Protein AF-A0A6L7XA63-F1 (afdb_monomer)

pLDDT: mean 76.88, std 21.0, range [29.95, 98.19]

Secondary structure (DSSP, 8-state):
-HHHHHHHHHHHHGGGS-GGG------TTTT--SS--HHHHHHHHHHH-S-EEEE--BSS-S-TT----B-HHHHHHHHHHHHTT--GGGEEEEEEGGGSGGG-GGGS-TTTGGG--EEE----TTTTT--TT---HHHHHHHHHHHHHHHHHHHHHHHHHHHHHHHHS--EEEEEEE-SSS-EEEEEEESS----------B-TTS-B-----PPPPPPPTT-----PPP---PPP-------

Sequence (244 aa):
MVRWALDRAVRSLNRGGTLEQALRVDQDTENVPGWPDIAATLLDKIDKCELFVADLTPVNGPEPGSRLTPNPNVMLELGYALATGMKRARIVCVVNAAYLPEGDPSNLPFDVRGSRPLVFSLDDPETRGVQNGGEDSVRSGAREKLARELERALGDALDAVEAERDRRILGVTAHLAADGQGNFQVALQLRNAVPFQVKYLVTEPAGNLVSGLMMAPHPVDPKGKALIRFPSQTLKPLTGGYEF

Foldseek 3Di:
DLVLLLVLLLVVLQVPDDPVPRDDDDDFCPPPDDDDPRVVSLLVVLLPDLAEEAEFEFPVAADPPDQTGRDVVSVVSVVSSVVSPNDLLRYAYAYALCRHDVSDLCSGPPVCSPSPHHYFHDDDCVVVVHDVPRDDVVVVVRSNVSSVVSNVSNVSSVVVSVVVVVLVDWDWDWDWDDDVPGDIDTDTQTPHQDDDFDDDFDADPVRHGQDPPDDDGDDAPSVRDDDDDDPPDDRDGPPDDDDD

Solvent-accessible surface area (backbone atoms only — not comparable to full-atom values): 15397 Å² total; per-residue (Å²): 106,65,67,62,15,48,55,53,14,44,58,55,62,39,72,83,51,53,85,92,68,50,72,77,93,83,58,83,67,68,98,59,81,85,87,67,60,65,66,63,48,42,52,53,50,53,75,70,46,86,61,46,78,42,68,53,37,36,72,71,49,60,50,88,92,59,83,52,40,40,47,66,64,54,53,51,52,53,51,47,39,50,70,78,62,51,53,71,68,29,48,48,39,32,32,41,25,62,36,32,63,95,47,41,66,79,70,43,46,82,93,54,40,84,60,75,50,50,78,45,67,68,69,59,52,69,85,70,70,48,57,93,90,55,94,52,67,66,61,51,53,45,34,53,52,48,11,53,52,44,34,50,53,50,49,59,19,47,54,53,50,50,59,51,52,55,53,69,46,74,45,72,47,80,44,82,49,72,67,88,78,83,52,73,46,78,48,69,51,58,76,40,83,56,95,78,84,89,86,86,84,56,63,45,98,88,68,48,76,64,65,91,78,78,72,75,91,72,88,60,48,86,86,59,64,68,86,82,78,79,76,95,66,86,84,66,83,82,87,70,88,82,82,133

Mean predicted aligned error: 13.08 Å

Radius of gyration: 28.16 Å; Cα contacts (8 Å, |Δi|>4): 272; chains: 1; bounding box: 67×42×82 Å

Structure (mmCIF, N/CA/C/O backbone):
data_AF-A0A6L7XA63-F1
#
_entry.id   AF-A0A6L7XA63-F1
#
loop_
_atom_site.group_PDB
_atom_site.id
_atom_site.type_symbol
_atom_site.label_atom_id
_atom_site.label_alt_id
_atom_site.label_comp_id
_atom_site.label_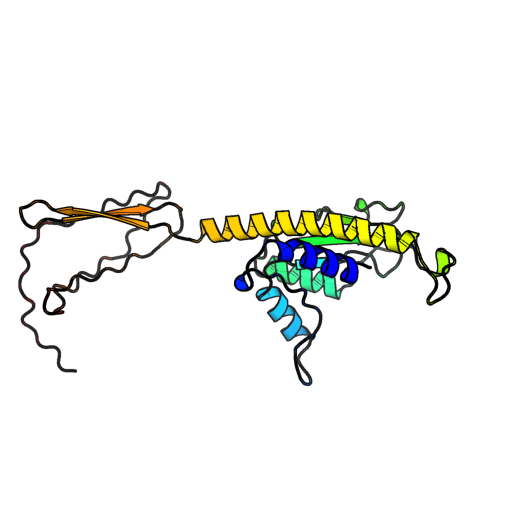asym_id
_atom_site.label_entity_id
_atom_site.label_seq_id
_atom_site.pdbx_PDB_ins_code
_atom_site.Cartn_x
_atom_site.Cartn_y
_atom_site.Cartn_z
_atom_site.occupancy
_atom_site.B_iso_or_equiv
_atom_site.auth_seq_id
_atom_site.auth_comp_id
_atom_site.auth_asym_id
_atom_site.auth_atom_id
_atom_site.pdbx_PDB_model_num
ATOM 1 N N . MET A 1 1 ? 9.983 -6.685 -8.582 1.00 86.31 1 MET A N 1
ATOM 2 C CA . MET A 1 1 ? 10.843 -5.771 -7.793 1.00 86.31 1 MET A CA 1
ATOM 3 C C . MET A 1 1 ? 10.177 -5.434 -6.469 1.00 86.31 1 MET A C 1
ATOM 5 O O . MET A 1 1 ? 10.676 -5.846 -5.429 1.00 86.31 1 MET A O 1
ATOM 9 N N . VAL A 1 2 ? 9.017 -4.774 -6.539 1.00 92.31 2 VAL A N 1
ATOM 10 C CA . VAL A 1 2 ? 8.219 -4.313 -5.395 1.00 92.31 2 VAL A CA 1
ATOM 11 C C . VAL A 1 2 ? 7.894 -5.438 -4.415 1.00 92.31 2 VAL A C 1
ATOM 13 O O . VAL A 1 2 ? 8.228 -5.309 -3.245 1.00 92.31 2 VAL A O 1
ATOM 16 N N . ARG A 1 3 ? 7.363 -6.578 -4.888 1.00 92.75 3 ARG A N 1
ATOM 17 C CA . ARG A 1 3 ? 7.013 -7.715 -4.015 1.00 92.75 3 ARG A CA 1
ATOM 18 C C . ARG A 1 3 ? 8.156 -8.159 -3.098 1.00 92.75 3 ARG A C 1
ATOM 20 O O . ARG A 1 3 ? 7.973 -8.259 -1.893 1.00 92.75 3 ARG A O 1
ATOM 27 N N . TRP A 1 4 ? 9.353 -8.360 -3.654 1.00 93.94 4 TRP A N 1
ATOM 28 C CA . TRP A 1 4 ? 10.525 -8.764 -2.869 1.00 93.94 4 TRP A CA 1
ATOM 29 C C . TRP A 1 4 ? 10.890 -7.717 -1.811 1.00 93.94 4 TRP A C 1
ATOM 31 O O . TRP A 1 4 ? 11.192 -8.065 -0.671 1.00 93.94 4 TRP A O 1
ATOM 41 N N . ALA A 1 5 ? 10.860 -6.437 -2.188 1.00 96.25 5 ALA A N 1
ATOM 42 C CA . ALA A 1 5 ? 11.192 -5.341 -1.287 1.00 96.25 5 ALA A CA 1
ATOM 43 C C . ALA A 1 5 ? 10.161 -5.217 -0.154 1.00 96.25 5 ALA A C 1
ATOM 45 O O . ALA A 1 5 ? 10.542 -5.030 0.999 1.00 96.25 5 ALA A O 1
ATOM 46 N N . LEU A 1 6 ? 8.879 -5.415 -0.471 1.00 96.50 6 LEU A N 1
ATOM 47 C CA . LEU A 1 6 ? 7.781 -5.452 0.488 1.00 96.50 6 LEU A CA 1
ATOM 48 C C . LEU A 1 6 ? 7.922 -6.623 1.469 1.00 96.50 6 LEU A C 1
ATOM 50 O O . LEU A 1 6 ? 7.881 -6.411 2.678 1.00 96.50 6 LEU A O 1
ATOM 54 N N . ASP A 1 7 ? 8.185 -7.838 0.977 1.00 95.69 7 ASP A N 1
ATOM 55 C CA . ASP A 1 7 ? 8.430 -9.005 1.834 1.00 95.69 7 ASP A CA 1
ATOM 56 C C . ASP A 1 7 ? 9.640 -8.776 2.757 1.00 95.69 7 ASP A C 1
ATOM 58 O O . ASP A 1 7 ? 9.620 -9.140 3.935 1.00 95.69 7 ASP A O 1
ATOM 62 N N . ARG A 1 8 ? 10.711 -8.152 2.245 1.00 96.31 8 ARG A N 1
ATOM 63 C CA . ARG A 1 8 ? 11.912 -7.827 3.028 1.00 96.31 8 ARG A CA 1
ATOM 64 C C . ARG A 1 8 ? 11.633 -6.791 4.120 1.00 96.31 8 ARG A C 1
ATOM 66 O O . ARG A 1 8 ? 12.155 -6.965 5.227 1.00 96.31 8 ARG A O 1
ATOM 73 N N . ALA A 1 9 ? 10.842 -5.765 3.808 1.00 96.19 9 ALA A N 1
ATOM 74 C CA . ALA A 1 9 ? 10.419 -4.711 4.726 1.00 96.19 9 ALA A CA 1
ATOM 75 C C . ALA A 1 9 ? 9.527 -5.269 5.843 1.00 96.19 9 ALA A C 1
ATOM 77 O O . ALA A 1 9 ? 9.844 -5.119 7.021 1.00 96.19 9 ALA A O 1
ATOM 78 N N . VAL A 1 10 ? 8.480 -6.018 5.482 1.00 95.38 10 VAL A N 1
ATOM 79 C CA . VAL A 1 10 ? 7.561 -6.667 6.432 1.00 95.38 10 VAL A CA 1
ATOM 80 C C . VAL A 1 10 ? 8.300 -7.627 7.362 1.00 95.38 10 VAL A C 1
ATOM 82 O O . VAL A 1 10 ? 8.093 -7.604 8.574 1.00 95.38 10 VAL A O 1
ATOM 85 N N . ARG A 1 11 ? 9.237 -8.426 6.834 1.00 94.44 11 ARG A N 1
ATOM 86 C CA . ARG A 1 11 ? 10.098 -9.278 7.671 1.00 94.44 11 ARG A CA 1
ATOM 87 C C . ARG A 1 11 ? 10.948 -8.483 8.656 1.00 94.44 11 ARG A C 1
ATOM 89 O O . ARG A 1 11 ? 11.255 -9.018 9.713 1.00 94.44 11 ARG A O 1
ATOM 96 N N . SER A 1 12 ? 11.385 -7.278 8.294 1.00 94.12 12 SER A N 1
ATOM 97 C CA . SER A 1 12 ? 12.164 -6.410 9.183 1.00 94.12 12 SER A CA 1
ATOM 98 C C . SER A 1 12 ? 11.286 -5.873 10.313 1.00 94.12 12 SER A C 1
ATOM 100 O O . SER A 1 12 ? 11.614 -6.082 11.479 1.00 94.12 12 SER A O 1
ATOM 102 N N . LEU A 1 13 ? 10.122 -5.312 9.969 1.00 92.25 13 LEU A N 1
ATOM 103 C CA . LEU A 1 13 ? 9.145 -4.768 10.920 1.00 92.25 13 LEU A CA 1
ATOM 104 C C . LEU A 1 13 ? 8.668 -5.820 11.929 1.00 92.25 13 LEU A C 1
ATOM 106 O O . LEU A 1 13 ? 8.606 -5.561 13.128 1.00 92.25 13 LEU A O 1
ATOM 110 N N . ASN A 1 14 ? 8.433 -7.050 11.470 1.00 93.62 14 ASN A N 1
ATOM 111 C CA . ASN A 1 14 ? 7.994 -8.138 12.341 1.00 93.62 14 ASN A CA 1
ATOM 112 C C . ASN A 1 14 ? 9.056 -8.603 13.359 1.00 93.62 14 ASN A C 1
ATOM 114 O O . ASN A 1 14 ? 8.703 -9.325 14.286 1.00 93.62 14 ASN A O 1
ATOM 118 N N . ARG A 1 15 ? 10.341 -8.220 13.241 1.00 88.31 15 ARG A N 1
ATOM 119 C CA . ARG A 1 15 ? 11.384 -8.641 14.207 1.00 88.31 15 ARG A CA 1
ATOM 120 C C . ARG A 1 15 ? 11.193 -8.055 15.606 1.00 88.31 15 ARG A C 1
ATOM 122 O O . ARG A 1 15 ? 11.721 -8.626 16.554 1.00 88.31 15 ARG A O 1
ATOM 129 N N . GLY A 1 16 ? 10.493 -6.927 15.726 1.00 73.06 16 GLY A N 1
ATOM 130 C CA . GLY A 1 16 ? 10.216 -6.269 17.007 1.00 73.06 16 GLY A CA 1
ATOM 131 C C . GLY A 1 16 ? 8.803 -6.504 17.550 1.00 73.06 16 GLY A C 1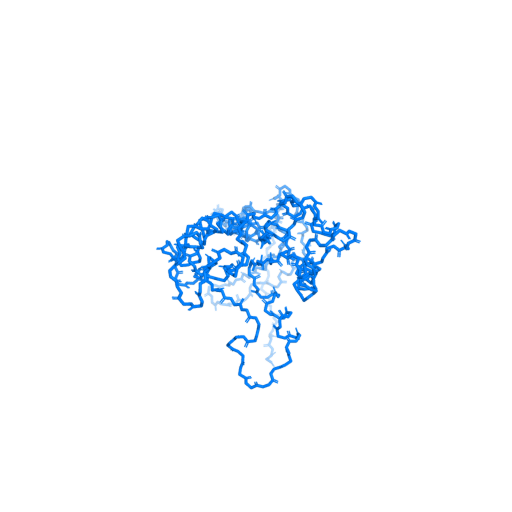
ATOM 132 O O . GLY A 1 16 ? 8.504 -6.026 18.640 1.00 73.06 16 GLY A O 1
ATOM 133 N N . GLY A 1 17 ? 7.939 -7.196 16.799 1.00 71.25 17 GLY A N 1
ATOM 134 C CA . GLY A 1 17 ? 6.512 -7.324 17.100 1.00 71.25 17 GLY A CA 1
ATOM 135 C C . GLY A 1 17 ? 6.122 -8.636 17.784 1.00 71.25 17 GLY A C 1
ATOM 136 O O . GLY A 1 17 ? 6.864 -9.619 17.786 1.00 71.25 17 GLY A O 1
ATOM 137 N N . THR A 1 18 ? 4.912 -8.661 18.341 1.00 71.12 18 THR A N 1
ATOM 138 C CA . THR A 1 18 ? 4.259 -9.892 18.812 1.00 71.12 18 THR A CA 1
ATOM 139 C C . THR A 1 18 ? 3.622 -10.658 17.646 1.00 71.12 18 THR A C 1
ATOM 141 O O . THR A 1 18 ? 3.375 -10.094 16.579 1.00 71.12 18 THR A O 1
ATOM 144 N N . LEU A 1 19 ? 3.313 -11.948 17.836 1.00 68.88 19 LEU A N 1
ATOM 145 C CA . LEU A 1 19 ? 2.656 -12.770 16.805 1.00 68.88 19 LEU A CA 1
ATOM 146 C C . LEU A 1 19 ? 1.300 -12.185 16.366 1.00 68.88 19 LEU A C 1
ATOM 148 O O . LEU A 1 19 ? 0.930 -12.292 15.199 1.00 68.88 19 LEU A O 1
ATOM 152 N N . GLU A 1 20 ? 0.580 -11.556 17.293 1.00 68.38 20 GLU A N 1
ATOM 153 C CA . GLU A 1 20 ? -0.736 -10.942 17.069 1.00 68.38 20 GLU A CA 1
ATOM 154 C C . GLU A 1 20 ? -0.651 -9.658 16.233 1.00 68.38 20 GLU A C 1
ATOM 156 O O . GLU A 1 20 ? -1.600 -9.309 15.535 1.00 68.38 20 GLU A O 1
ATOM 161 N N . GLN A 1 21 ? 0.496 -8.980 16.263 1.00 74.19 21 GLN A N 1
ATOM 162 C CA . GLN A 1 21 ? 0.771 -7.761 15.499 1.00 74.19 21 GLN A CA 1
ATOM 163 C C . GLN A 1 21 ? 1.550 -8.038 14.205 1.00 74.19 21 GLN A C 1
ATOM 165 O O . GLN A 1 21 ? 1.897 -7.105 13.482 1.00 74.19 21 GLN A O 1
ATOM 170 N N . ALA A 1 22 ? 1.848 -9.306 13.908 1.00 84.50 22 ALA A N 1
ATOM 171 C CA . ALA A 1 22 ? 2.679 -9.667 12.772 1.00 84.50 22 ALA A CA 1
ATOM 172 C C . ALA A 1 22 ? 1.989 -9.318 11.446 1.00 84.50 22 ALA A C 1
ATOM 174 O O . ALA A 1 22 ? 0.942 -9.868 11.093 1.00 84.50 22 ALA A O 1
ATOM 175 N N . LEU A 1 23 ? 2.631 -8.446 10.674 1.00 90.62 23 LEU A N 1
ATOM 176 C CA . LEU A 1 23 ? 2.186 -8.050 9.347 1.00 90.62 23 LEU A CA 1
ATOM 177 C C . LEU A 1 23 ? 2.343 -9.208 8.369 1.00 90.62 23 LEU A C 1
ATOM 179 O O . LEU A 1 23 ? 3.341 -9.938 8.391 1.00 90.62 23 LEU A O 1
ATOM 183 N N . ARG A 1 24 ? 1.369 -9.346 7.472 1.00 91.44 24 ARG A N 1
ATOM 184 C CA . ARG A 1 24 ? 1.369 -10.347 6.407 1.00 91.44 24 ARG A CA 1
ATOM 185 C C . ARG A 1 24 ? 1.104 -9.652 5.086 1.00 91.44 24 ARG A C 1
ATOM 187 O O . ARG A 1 24 ? 0.186 -8.846 4.989 1.00 91.44 24 ARG A O 1
ATOM 194 N N . VAL A 1 25 ? 1.926 -9.961 4.091 1.00 93.25 25 VAL A N 1
ATOM 195 C CA . VAL A 1 25 ? 1.686 -9.515 2.720 1.00 93.25 25 VAL A CA 1
ATOM 196 C C . VAL A 1 25 ? 0.684 -10.477 2.096 1.00 93.25 25 VAL A C 1
ATOM 198 O O . VAL A 1 25 ? 0.918 -11.684 2.113 1.00 93.25 25 VAL A O 1
ATOM 201 N N . ASP A 1 26 ? -0.400 -9.937 1.554 1.00 91.94 26 ASP A N 1
ATOM 202 C CA . ASP A 1 26 ? -1.432 -10.675 0.827 1.00 91.94 26 ASP A CA 1
ATOM 203 C C . ASP A 1 26 ? -1.633 -10.022 -0.550 1.00 91.94 26 ASP A C 1
ATOM 205 O O . ASP A 1 26 ? -1.496 -8.805 -0.684 1.00 91.94 26 ASP A O 1
ATOM 209 N N . GLN A 1 27 ? -1.887 -10.829 -1.579 1.00 87.31 27 GLN A N 1
ATOM 210 C CA . GLN A 1 27 ? -2.068 -10.392 -2.963 1.00 87.31 27 GLN A CA 1
ATOM 211 C C . GLN A 1 27 ? -3.009 -11.352 -3.706 1.00 87.31 27 GLN A C 1
ATOM 213 O O . GLN A 1 27 ? -3.108 -12.533 -3.361 1.00 87.31 27 GLN A O 1
ATOM 218 N N . ASP A 1 28 ? -3.672 -10.860 -4.756 1.00 86.19 28 ASP A N 1
ATOM 219 C CA . ASP A 1 28 ? -4.477 -11.663 -5.681 1.00 86.19 28 ASP A CA 1
ATOM 220 C C . ASP A 1 28 ? -5.467 -12.583 -4.936 1.00 86.19 28 ASP A C 1
ATOM 222 O O . ASP A 1 28 ? -6.083 -12.215 -3.932 1.00 86.19 28 ASP A O 1
ATOM 226 N N . THR A 1 29 ? -5.593 -13.824 -5.393 1.00 84.44 29 THR A N 1
ATOM 227 C CA . THR A 1 29 ? -6.376 -14.890 -4.760 1.00 84.44 29 THR A CA 1
ATOM 228 C C . THR A 1 29 ? -5.517 -15.810 -3.889 1.00 84.44 29 THR A C 1
ATOM 230 O O . THR A 1 29 ? -5.930 -16.925 -3.570 1.00 84.44 29 THR A O 1
ATOM 233 N N . GLU A 1 30 ? -4.323 -15.364 -3.471 1.00 85.00 30 GLU A N 1
ATOM 234 C CA . GLU A 1 30 ? -3.436 -16.159 -2.616 1.00 85.00 30 GLU A CA 1
ATOM 235 C C . GLU A 1 30 ? -4.179 -16.609 -1.344 1.00 85.00 30 GLU A C 1
ATOM 237 O O . GLU A 1 30 ? -4.968 -15.855 -0.771 1.00 85.00 30 GLU A O 1
ATOM 242 N N . ASN A 1 31 ? -3.955 -17.857 -0.923 1.00 84.25 31 ASN A N 1
ATOM 243 C CA . ASN A 1 31 ? -4.614 -18.496 0.225 1.00 84.25 31 ASN A CA 1
ATOM 244 C C . ASN A 1 31 ? -6.146 -18.669 0.121 1.00 84.25 31 ASN A C 1
ATOM 246 O O . ASN A 1 31 ? -6.780 -19.000 1.124 1.00 84.25 31 ASN A O 1
ATOM 250 N N . VAL A 1 32 ? -6.743 -18.522 -1.070 1.00 88.25 32 VAL A N 1
ATOM 251 C CA . VAL A 1 32 ? -8.172 -18.794 -1.309 1.00 88.25 32 VAL A CA 1
ATOM 252 C C . VAL A 1 32 ? -8.337 -20.055 -2.174 1.00 88.25 32 VAL A C 1
ATOM 254 O O . VAL A 1 32 ? -7.913 -20.061 -3.330 1.00 88.25 32 VAL A O 1
ATOM 257 N N . PRO A 1 33 ? -8.914 -21.153 -1.644 1.00 86.56 33 PRO A N 1
ATOM 258 C CA . PRO A 1 33 ? -9.009 -22.420 -2.367 1.00 86.56 33 PRO A CA 1
ATOM 259 C C . PRO A 1 33 ? -10.115 -22.422 -3.436 1.00 86.56 33 PRO A C 1
ATOM 261 O O . PRO A 1 33 ? -11.145 -21.766 -3.296 1.00 86.56 33 PRO A O 1
ATOM 264 N N . GLY A 1 34 ? -9.944 -23.260 -4.462 1.00 91.12 34 GLY A N 1
ATOM 265 C CA . GLY A 1 34 ? -10.971 -23.532 -5.473 1.00 91.12 34 GLY A CA 1
ATOM 266 C C . GLY A 1 34 ? -11.011 -22.503 -6.606 1.00 91.12 34 GLY A C 1
ATOM 267 O O . GLY A 1 34 ? -9.969 -22.069 -7.088 1.00 91.12 34 GLY A O 1
ATOM 268 N N . TRP A 1 35 ? -12.221 -22.154 -7.054 1.00 87.69 35 TRP A N 1
ATOM 269 C CA . TRP A 1 35 ? -12.474 -21.153 -8.097 1.00 87.69 35 TRP A CA 1
ATOM 270 C C . TRP A 1 35 ? -13.200 -19.947 -7.482 1.00 87.69 35 TRP A C 1
ATOM 272 O O . TRP A 1 35 ? -14.423 -19.842 -7.593 1.00 87.69 35 TRP A O 1
ATOM 282 N N . PRO A 1 36 ? -12.477 -19.070 -6.767 1.00 88.56 36 PRO A N 1
ATOM 283 C CA . PRO A 1 36 ? -13.091 -17.915 -6.135 1.00 88.56 36 PRO A CA 1
ATOM 284 C C . PRO A 1 36 ? -13.514 -16.869 -7.167 1.00 88.56 36 PRO A C 1
ATOM 286 O O . PRO A 1 36 ? -12.911 -16.740 -8.236 1.00 88.56 36 PRO A O 1
ATOM 289 N N . ASP A 1 37 ? -14.515 -16.070 -6.804 1.00 93.31 37 ASP A N 1
ATOM 290 C CA . ASP A 1 37 ? -14.774 -14.802 -7.479 1.00 93.31 37 ASP A CA 1
ATOM 291 C C . ASP A 1 37 ? -13.598 -13.860 -7.195 1.00 93.31 37 ASP A C 1
ATOM 293 O O . ASP A 1 37 ? -13.408 -13.399 -6.065 1.00 93.31 37 ASP A O 1
ATOM 297 N N . ILE A 1 38 ? -12.776 -13.621 -8.218 1.00 89.69 38 ILE A N 1
ATOM 298 C CA . ILE A 1 38 ? -11.524 -12.866 -8.106 1.00 89.69 38 ILE A CA 1
ATOM 299 C C . ILE A 1 38 ? -11.796 -11.438 -7.628 1.00 89.69 38 ILE A C 1
ATOM 301 O O . ILE A 1 38 ? -11.118 -10.960 -6.720 1.00 89.69 38 ILE A O 1
ATOM 305 N N . ALA A 1 39 ? -12.797 -10.768 -8.206 1.00 89.88 39 ALA A N 1
ATOM 306 C CA . ALA A 1 39 ? -13.087 -9.377 -7.887 1.00 89.88 39 ALA A CA 1
ATOM 307 C C . ALA A 1 39 ? -13.615 -9.260 -6.456 1.00 89.88 39 ALA A C 1
ATOM 309 O O . ALA A 1 39 ? -13.072 -8.491 -5.668 1.00 89.88 39 ALA A O 1
ATOM 310 N N . ALA A 1 40 ? -14.608 -10.076 -6.087 1.00 91.81 40 ALA A N 1
ATOM 311 C CA . ALA A 1 40 ? -15.157 -10.059 -4.732 1.00 91.81 40 ALA A CA 1
ATOM 312 C C . ALA A 1 40 ? -14.091 -10.384 -3.670 1.00 91.81 40 ALA A C 1
ATOM 314 O O . ALA A 1 40 ? -14.051 -9.748 -2.619 1.00 91.81 40 ALA A O 1
ATOM 315 N N . THR A 1 41 ? -13.194 -11.329 -3.967 1.00 93.44 41 THR A N 1
ATOM 316 C CA . THR A 1 41 ? -12.092 -11.708 -3.071 1.00 93.44 41 THR A CA 1
ATOM 317 C C . THR A 1 41 ? -11.108 -10.561 -2.861 1.00 93.44 41 THR A C 1
ATOM 319 O O . THR A 1 41 ? -10.714 -10.294 -1.729 1.00 93.44 41 THR A O 1
ATOM 322 N N . LEU A 1 42 ? -10.709 -9.870 -3.932 1.00 92.81 42 LEU A N 1
ATOM 323 C CA . LEU A 1 42 ? -9.794 -8.731 -3.842 1.00 92.81 42 LEU A CA 1
ATOM 324 C C . LEU A 1 42 ? -10.396 -7.584 -3.025 1.00 92.81 42 LEU A C 1
ATOM 326 O O . LEU A 1 42 ? -9.724 -7.044 -2.149 1.00 92.81 42 LEU A O 1
ATOM 330 N N . LEU A 1 43 ? -11.666 -7.246 -3.265 1.00 93.94 43 LEU A N 1
ATOM 331 C CA . LEU A 1 43 ? -12.354 -6.193 -2.513 1.00 93.94 43 LEU A CA 1
ATOM 332 C C . LEU A 1 43 ? -12.482 -6.547 -1.021 1.00 93.94 43 LEU A C 1
ATOM 334 O O . LEU A 1 43 ? -12.178 -5.715 -0.171 1.00 93.94 43 LEU A O 1
ATOM 338 N N . ASP A 1 44 ? -12.830 -7.797 -0.697 1.00 94.12 44 ASP A N 1
ATOM 339 C CA . ASP A 1 44 ? -12.889 -8.288 0.688 1.00 94.12 44 ASP A CA 1
ATOM 340 C C . ASP A 1 44 ? -11.514 -8.251 1.382 1.00 94.12 44 ASP A C 1
ATOM 342 O O . ASP A 1 44 ? -11.410 -7.870 2.550 1.00 94.12 44 ASP A O 1
ATOM 346 N N . LYS A 1 45 ? -10.435 -8.585 0.661 1.00 94.38 45 LYS A N 1
ATOM 347 C CA . LYS A 1 45 ? -9.062 -8.453 1.171 1.00 94.38 45 LYS A CA 1
ATOM 348 C C . LYS A 1 45 ? -8.691 -6.997 1.448 1.00 94.38 45 LYS A C 1
ATOM 350 O O . LYS A 1 45 ? -8.067 -6.727 2.473 1.00 94.38 45 LYS A O 1
ATOM 355 N N . ILE A 1 46 ? -9.092 -6.065 0.582 1.00 95.12 46 ILE A N 1
ATOM 356 C CA . ILE A 1 46 ? -8.860 -4.626 0.778 1.00 95.12 46 ILE A CA 1
ATOM 357 C C . ILE A 1 46 ? -9.635 -4.104 1.992 1.00 95.12 46 ILE A C 1
ATOM 359 O O . ILE A 1 46 ? -9.080 -3.351 2.787 1.00 95.12 46 ILE A O 1
ATOM 363 N N . ASP A 1 47 ? -10.881 -4.540 2.188 1.00 94.00 47 ASP A N 1
ATOM 364 C CA . ASP A 1 47 ? -11.683 -4.139 3.352 1.00 94.00 47 ASP A CA 1
ATOM 365 C C . ASP A 1 47 ? -11.091 -4.619 4.682 1.00 94.00 47 ASP A C 1
ATOM 367 O O . ASP A 1 47 ? -11.280 -3.987 5.725 1.00 94.00 47 ASP A O 1
ATOM 371 N N . LYS A 1 48 ? -10.373 -5.743 4.654 1.00 92.06 48 LYS A N 1
ATOM 372 C CA . LYS A 1 48 ? -9.768 -6.362 5.838 1.00 92.06 48 LYS A CA 1
ATOM 373 C C . LYS A 1 48 ? -8.322 -5.944 6.083 1.00 92.06 48 LYS A C 1
ATOM 375 O O . LYS A 1 48 ? -7.798 -6.245 7.157 1.00 92.06 48 LYS A O 1
ATOM 380 N N . CYS A 1 49 ? -7.650 -5.304 5.126 1.00 93.62 49 CYS A N 1
ATOM 381 C CA . CYS A 1 49 ? -6.248 -4.947 5.295 1.00 93.62 49 CYS A CA 1
ATOM 382 C C . CYS A 1 49 ? -6.078 -3.651 6.105 1.00 93.62 49 CYS A C 1
ATOM 384 O O . CYS A 1 49 ? -6.873 -2.715 6.035 1.00 93.62 49 CYS A O 1
ATOM 386 N N . GLU A 1 50 ? -5.006 -3.581 6.898 1.00 92.44 50 GLU A N 1
ATOM 387 C CA . GLU A 1 50 ? -4.684 -2.364 7.659 1.00 92.44 50 GLU A CA 1
ATOM 388 C C . GLU A 1 50 ? -3.991 -1.309 6.799 1.00 92.44 50 GLU A C 1
ATOM 390 O O . GLU A 1 50 ? -4.159 -0.112 7.038 1.00 92.44 50 GLU A O 1
ATOM 395 N N . LEU A 1 51 ? -3.221 -1.771 5.812 1.00 95.88 51 LEU A N 1
ATOM 396 C CA . LEU A 1 51 ? -2.405 -0.974 4.909 1.00 95.88 51 LEU A CA 1
ATOM 397 C C . LEU A 1 51 ? -2.590 -1.464 3.473 1.00 95.88 51 LEU A C 1
ATOM 399 O O . LEU A 1 51 ? -2.712 -2.668 3.239 1.00 95.88 51 LEU A O 1
ATOM 403 N N . PHE A 1 52 ? -2.528 -0.543 2.516 1.00 97.25 52 PHE A N 1
ATOM 404 C CA . PHE A 1 52 ? -2.587 -0.849 1.087 1.00 97.25 52 PHE A CA 1
ATOM 405 C C . PHE A 1 52 ? -1.334 -0.330 0.379 1.00 97.2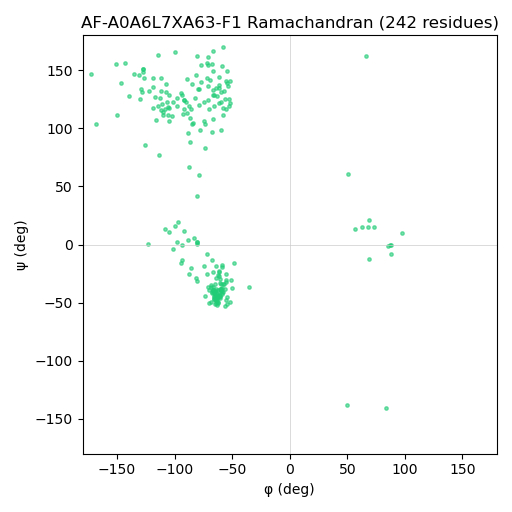5 52 PHE A C 1
ATOM 407 O O . PHE A 1 52 ? -0.934 0.818 0.582 1.00 97.25 52 PHE A O 1
ATOM 414 N N . VAL A 1 53 ? -0.705 -1.163 -0.454 1.00 97.69 53 VAL A N 1
ATOM 415 C CA . VAL A 1 53 ? 0.479 -0.782 -1.239 1.00 97.69 53 VAL A CA 1
ATOM 416 C C . VAL A 1 53 ? 0.105 -0.751 -2.716 1.00 97.69 53 VAL A C 1
ATOM 418 O O . VAL A 1 53 ? -0.220 -1.786 -3.286 1.00 97.69 53 VAL A O 1
ATOM 421 N N . ALA A 1 54 ? 0.169 0.427 -3.336 1.00 97.38 54 ALA A N 1
ATOM 422 C CA . ALA A 1 54 ? -0.227 0.631 -4.728 1.00 97.38 54 ALA A CA 1
ATOM 423 C C . ALA A 1 54 ? 1.001 0.794 -5.635 1.00 97.38 54 ALA A C 1
ATOM 425 O O . ALA A 1 54 ? 1.760 1.752 -5.475 1.00 97.38 54 ALA A O 1
ATOM 426 N N . ASP A 1 55 ? 1.185 -0.107 -6.604 1.00 97.06 55 ASP A N 1
ATOM 427 C CA . ASP A 1 55 ? 2.193 0.057 -7.660 1.00 97.06 55 ASP A CA 1
ATOM 428 C C . ASP A 1 55 ? 1.637 0.928 -8.792 1.00 97.06 55 ASP A C 1
ATOM 430 O O . ASP A 1 55 ? 0.801 0.506 -9.591 1.00 97.06 55 ASP A O 1
ATOM 434 N N . LEU A 1 56 ? 2.101 2.174 -8.834 1.00 97.12 56 LEU A N 1
ATOM 435 C CA . LEU A 1 56 ? 1.683 3.192 -9.791 1.00 97.12 56 LEU A CA 1
ATOM 436 C C . LEU A 1 56 ? 2.564 3.228 -11.045 1.00 97.12 56 LEU A C 1
ATOM 438 O O . LEU A 1 56 ? 2.481 4.181 -11.820 1.00 97.12 56 LEU A O 1
ATOM 442 N N . THR A 1 57 ? 3.427 2.231 -11.249 1.00 95.44 57 THR A N 1
ATOM 443 C CA . THR A 1 57 ? 4.264 2.143 -12.450 1.00 95.44 57 THR A CA 1
ATOM 444 C C . THR A 1 57 ? 3.379 2.073 -13.704 1.00 95.44 57 THR A C 1
ATOM 446 O O . THR A 1 57 ? 2.540 1.171 -13.799 1.00 95.44 57 THR A O 1
ATOM 449 N N . PRO A 1 58 ? 3.523 3.003 -14.672 1.00 93.69 58 PRO A N 1
ATOM 450 C CA . PRO A 1 58 ? 2.730 2.969 -15.895 1.00 93.69 58 PRO A CA 1
ATOM 451 C C . PRO A 1 58 ? 2.962 1.695 -16.708 1.00 93.69 58 PRO A C 1
ATOM 453 O O . PRO A 1 58 ? 4.100 1.269 -16.897 1.00 93.69 58 PRO A O 1
ATOM 456 N N . VAL A 1 59 ? 1.882 1.116 -17.232 1.00 92.69 59 VAL A N 1
ATOM 457 C CA . VAL A 1 59 ? 1.939 -0.120 -18.038 1.00 92.69 59 VAL A CA 1
ATOM 458 C C . VAL A 1 59 ? 2.013 0.146 -19.539 1.00 92.69 59 VAL A C 1
ATOM 460 O O . VAL A 1 59 ? 2.356 -0.747 -20.305 1.00 92.69 59 VAL A O 1
ATOM 463 N N . ASN A 1 60 ? 1.696 1.367 -19.969 1.00 87.75 60 ASN A N 1
ATOM 464 C CA . ASN A 1 60 ? 1.649 1.757 -21.377 1.00 87.75 60 ASN A CA 1
ATOM 465 C C . ASN A 1 60 ? 2.903 2.506 -21.869 1.00 87.75 60 ASN A C 1
ATOM 467 O O . ASN A 1 60 ? 2.859 3.090 -22.946 1.00 87.75 60 ASN A O 1
ATOM 471 N N . GLY A 1 61 ? 4.005 2.448 -21.107 1.00 69.38 61 GLY A N 1
ATOM 472 C CA . GLY A 1 61 ? 5.318 3.001 -21.467 1.00 69.38 61 GLY A CA 1
ATOM 473 C C . GLY A 1 61 ? 5.364 4.537 -21.577 1.00 69.38 61 GLY A C 1
ATOM 474 O O . GLY A 1 61 ? 4.328 5.188 -21.706 1.00 69.38 61 GLY A O 1
ATOM 475 N N . PRO A 1 62 ? 6.558 5.157 -21.539 1.00 69.50 62 PRO A N 1
ATOM 476 C CA . PRO A 1 62 ? 6.717 6.609 -21.643 1.00 69.50 62 PRO A CA 1
ATOM 477 C C . PRO A 1 62 ? 6.651 7.110 -23.100 1.00 69.50 62 PRO A C 1
ATOM 479 O O . PRO A 1 62 ? 7.447 7.957 -23.502 1.00 69.50 62 PRO A O 1
ATOM 482 N N . GLU A 1 63 ? 5.738 6.583 -23.923 1.00 72.12 63 GLU A N 1
ATOM 483 C CA . GLU A 1 63 ? 5.638 7.020 -25.319 1.00 72.12 63 GLU A CA 1
ATOM 484 C C . GLU A 1 63 ? 5.178 8.489 -25.418 1.00 72.12 63 GLU A C 1
ATOM 486 O O . GLU A 1 63 ? 4.195 8.876 -24.772 1.00 72.12 63 GLU A O 1
ATOM 491 N N . PRO A 1 64 ? 5.845 9.326 -26.238 1.00 66.88 64 PRO A N 1
ATOM 492 C CA . PRO A 1 64 ? 5.449 10.717 -26.426 1.00 66.88 64 PRO A CA 1
ATOM 493 C C . PRO A 1 64 ? 3.993 10.843 -26.894 1.00 66.88 64 PRO A C 1
ATOM 495 O O . PRO A 1 64 ? 3.599 10.273 -27.906 1.00 66.88 64 PRO A O 1
ATOM 498 N N . GLY A 1 65 ? 3.190 11.625 -26.167 1.00 70.12 65 GLY A N 1
ATOM 499 C CA . GLY A 1 65 ? 1.775 11.858 -26.484 1.00 70.12 65 GLY A CA 1
ATOM 500 C C . GLY A 1 65 ? 0.798 10.838 -25.886 1.00 70.12 65 GLY A C 1
ATOM 501 O O . GLY A 1 65 ? -0.410 11.081 -25.912 1.00 70.12 65 GLY A O 1
ATOM 502 N N . SER A 1 66 ? 1.289 9.752 -25.284 1.00 77.75 66 SER A N 1
ATOM 503 C CA . SER A 1 66 ? 0.447 8.790 -24.573 1.00 77.75 66 SER A CA 1
ATOM 504 C C . SER A 1 66 ? 0.066 9.304 -23.186 1.00 77.75 66 SER A C 1
ATOM 506 O O . SER A 1 66 ? 0.896 9.780 -22.409 1.00 77.75 66 SER A O 1
ATOM 508 N N . ARG A 1 67 ? -1.217 9.177 -22.832 1.00 84.00 67 ARG A N 1
ATOM 509 C CA . ARG A 1 67 ? -1.666 9.391 -21.454 1.00 84.00 67 ARG A CA 1
ATOM 510 C C . ARG A 1 67 ? -1.237 8.185 -20.628 1.00 84.00 67 ARG A C 1
ATOM 512 O O . ARG A 1 67 ? -1.825 7.114 -20.765 1.00 84.00 67 ARG A O 1
ATOM 519 N N . LEU A 1 68 ? -0.221 8.357 -19.788 1.00 89.62 68 LEU A N 1
ATOM 520 C CA . LEU A 1 68 ? 0.259 7.302 -18.897 1.00 89.62 68 LEU A CA 1
ATOM 521 C C . LEU A 1 68 ? -0.878 6.769 -18.034 1.00 89.62 68 LEU A C 1
ATOM 523 O O . LEU A 1 68 ? -1.707 7.541 -17.549 1.00 89.62 68 LEU A O 1
ATOM 527 N N . THR A 1 69 ? -0.895 5.459 -17.826 1.00 91.81 69 THR A N 1
ATOM 528 C CA . THR A 1 69 ? -1.815 4.818 -16.899 1.00 91.81 69 THR A CA 1
ATOM 529 C C . THR A 1 69 ? -1.088 3.718 -16.127 1.00 91.81 69 THR A C 1
ATOM 531 O O . THR A 1 69 ? -0.465 2.848 -16.743 1.00 91.81 69 THR A O 1
ATOM 534 N N . PRO A 1 70 ? -1.151 3.724 -14.783 1.00 95.38 70 PRO A N 1
ATOM 535 C CA . PRO A 1 70 ? -0.873 2.537 -13.990 1.00 95.38 70 PRO A CA 1
ATOM 536 C C . PRO A 1 70 ? -1.811 1.395 -14.380 1.00 95.38 70 PRO A C 1
ATOM 538 O O . PRO A 1 70 ? -2.805 1.607 -15.083 1.00 95.38 70 PRO A O 1
ATOM 541 N N . ASN A 1 71 ? -1.529 0.192 -13.881 1.00 95.62 71 ASN A N 1
ATOM 542 C CA . ASN A 1 71 ? -2.417 -0.951 -14.066 1.00 95.62 71 ASN A CA 1
ATOM 543 C C . ASN A 1 71 ? -3.863 -0.583 -13.646 1.00 95.62 71 ASN A C 1
ATOM 545 O O . ASN A 1 71 ? -4.074 -0.208 -12.488 1.00 95.62 71 ASN A O 1
ATOM 549 N N . PRO A 1 72 ? -4.863 -0.693 -14.545 1.00 94.56 72 PRO A N 1
ATOM 550 C CA . PRO A 1 72 ? -6.250 -0.355 -14.231 1.00 94.56 72 PRO A CA 1
ATOM 551 C C . PRO A 1 72 ? -6.823 -1.104 -13.023 1.00 94.56 72 PRO A C 1
ATOM 553 O O . PRO A 1 72 ? -7.640 -0.535 -12.303 1.00 94.56 72 PRO A O 1
ATOM 556 N N . ASN A 1 73 ? -6.368 -2.334 -12.763 1.00 94.75 73 ASN A N 1
ATOM 557 C CA . ASN A 1 73 ? -6.794 -3.102 -11.592 1.00 94.75 73 ASN A CA 1
ATOM 558 C C . ASN A 1 73 ? -6.322 -2.427 -10.298 1.00 94.75 73 ASN A C 1
ATOM 560 O O . ASN A 1 73 ? -7.136 -2.164 -9.420 1.00 94.75 73 ASN A O 1
ATOM 564 N N . VAL A 1 74 ? -5.050 -2.015 -10.236 1.00 95.88 74 VAL A N 1
ATOM 565 C CA . VAL A 1 74 ? -4.499 -1.278 -9.083 1.00 95.88 74 VAL A CA 1
ATOM 566 C C . VAL A 1 74 ? -5.237 0.046 -8.878 1.00 95.88 74 VAL A C 1
ATOM 568 O O . VAL A 1 74 ? -5.503 0.445 -7.747 1.00 95.88 74 VAL A O 1
ATOM 571 N N . MET A 1 75 ? -5.606 0.733 -9.963 1.00 96.56 75 MET A N 1
ATOM 572 C CA . MET A 1 75 ? -6.375 1.980 -9.878 1.00 96.56 75 MET A CA 1
ATOM 573 C C . MET A 1 75 ? -7.792 1.755 -9.332 1.00 96.56 75 MET A C 1
ATOM 575 O O . MET A 1 75 ? -8.273 2.569 -8.542 1.00 96.56 75 MET A O 1
ATOM 579 N N . LEU A 1 76 ? -8.450 0.656 -9.717 1.00 96.19 76 LEU A N 1
ATOM 580 C CA . LEU A 1 76 ? -9.761 0.267 -9.194 1.00 96.19 76 LEU A CA 1
ATOM 581 C C . LEU A 1 76 ? -9.682 -0.087 -7.705 1.00 96.19 76 LEU A C 1
ATOM 583 O O . LEU A 1 76 ? -10.485 0.410 -6.919 1.00 96.19 76 LEU A O 1
ATOM 587 N N . GLU A 1 77 ? -8.694 -0.887 -7.311 1.00 96.75 77 GLU A N 1
ATOM 588 C CA . GLU A 1 77 ? -8.443 -1.288 -5.922 1.00 96.75 77 GLU A CA 1
ATOM 589 C C . GLU A 1 77 ? -8.136 -0.080 -5.027 1.00 96.75 77 GLU A C 1
ATOM 591 O O . GLU A 1 77 ? -8.726 0.077 -3.959 1.00 96.75 77 GLU A O 1
ATOM 596 N N . LEU A 1 78 ? -7.277 0.831 -5.497 1.00 97.12 78 LEU A N 1
ATOM 597 C CA . LEU A 1 78 ? -6.974 2.085 -4.812 1.00 97.12 78 LEU A CA 1
ATOM 598 C C . LEU A 1 78 ? -8.227 2.957 -4.650 1.00 97.12 78 LEU A C 1
ATOM 600 O O . LEU A 1 78 ? -8.460 3.528 -3.582 1.00 97.12 78 LEU A O 1
ATOM 604 N N . GLY A 1 79 ? -9.034 3.063 -5.708 1.00 96.56 79 GLY A N 1
ATOM 605 C CA . GLY A 1 79 ? -10.306 3.778 -5.676 1.00 96.56 79 GLY A CA 1
ATOM 606 C C . GLY A 1 79 ? -11.276 3.178 -4.657 1.00 96.56 79 GLY A C 1
ATOM 607 O O . GLY A 1 79 ? -11.871 3.920 -3.875 1.00 96.56 79 GLY A O 1
ATOM 608 N N . TYR A 1 80 ? -11.385 1.848 -4.620 1.00 97.31 80 TYR A N 1
ATOM 609 C CA . TYR A 1 80 ? -12.211 1.127 -3.656 1.00 97.31 80 TYR A CA 1
ATOM 610 C C . TYR A 1 80 ? -11.741 1.353 -2.216 1.00 97.31 80 TYR A C 1
ATOM 612 O O . TYR A 1 80 ? -12.546 1.772 -1.389 1.00 97.31 80 TYR A O 1
ATOM 620 N N . ALA A 1 81 ? -10.443 1.193 -1.933 1.00 96.88 81 ALA A N 1
ATOM 621 C CA . ALA A 1 81 ? -9.874 1.425 -0.603 1.00 96.88 81 ALA A CA 1
ATOM 622 C C . ALA A 1 81 ? -10.211 2.832 -0.075 1.00 96.88 81 ALA A C 1
ATOM 624 O O . ALA A 1 81 ? -10.641 3.011 1.066 1.00 96.88 81 ALA A O 1
ATOM 625 N N . LEU A 1 82 ? -10.066 3.854 -0.926 1.00 96.19 82 LEU A N 1
ATOM 626 C CA . LEU A 1 82 ? -10.429 5.228 -0.576 1.00 96.19 82 LEU A CA 1
ATOM 627 C C . LEU A 1 82 ? -11.940 5.388 -0.344 1.00 96.19 82 LEU A C 1
ATOM 629 O O . LEU A 1 82 ? -12.340 6.110 0.572 1.00 96.19 82 LEU A O 1
ATOM 633 N N . ALA A 1 83 ? -12.772 4.736 -1.158 1.00 96.31 83 ALA A N 1
ATOM 634 C CA . ALA A 1 83 ? -14.228 4.806 -1.064 1.00 96.31 83 ALA A CA 1
ATOM 635 C C . ALA A 1 83 ? -14.781 4.128 0.201 1.00 96.31 83 ALA A C 1
ATOM 637 O O . ALA A 1 83 ? -15.731 4.645 0.790 1.00 96.31 83 ALA A O 1
ATOM 638 N N . THR A 1 84 ? -14.172 3.031 0.663 1.00 93.12 84 THR A N 1
ATOM 639 C CA . THR A 1 84 ? -14.577 2.324 1.894 1.00 93.12 84 THR A CA 1
ATOM 640 C C . THR A 1 84 ? -14.043 2.972 3.174 1.00 93.12 84 THR A C 1
ATOM 642 O O . THR A 1 84 ? -14.339 2.531 4.285 1.00 93.12 84 THR A O 1
ATOM 645 N N . GLY A 1 85 ? -13.330 4.095 3.044 1.00 90.44 85 GLY A N 1
ATOM 646 C CA . GLY A 1 85 ? -12.908 4.931 4.164 1.00 90.44 85 GLY A CA 1
ATOM 647 C C . GLY A 1 85 ? -11.480 4.676 4.637 1.00 90.44 85 GLY A C 1
ATOM 648 O O . GLY A 1 85 ? -11.078 5.242 5.663 1.00 90.44 85 GLY A O 1
ATOM 649 N N . MET A 1 86 ? -10.682 3.892 3.901 1.00 94.12 86 MET A N 1
ATOM 650 C CA . MET A 1 86 ? -9.248 3.807 4.160 1.00 94.12 86 MET A CA 1
ATOM 651 C C . MET A 1 86 ? -8.618 5.187 3.964 1.00 94.12 86 MET A C 1
ATOM 653 O O . MET A 1 86 ? -8.698 5.821 2.908 1.00 94.12 86 MET A O 1
ATOM 657 N N . LYS A 1 87 ? -7.973 5.690 5.015 1.00 94.25 87 LYS A N 1
ATOM 658 C CA . LYS A 1 87 ? -7.297 6.986 4.957 1.00 94.25 87 LYS A CA 1
ATOM 659 C C . LYS A 1 87 ? -6.045 6.875 4.102 1.00 94.25 87 LYS A C 1
ATOM 661 O O . LYS A 1 87 ? -5.293 5.920 4.237 1.00 94.25 87 LYS A O 1
ATOM 666 N N . ARG A 1 88 ? -5.739 7.932 3.345 1.00 95.44 88 ARG A N 1
ATOM 667 C CA . ARG A 1 88 ? -4.495 8.055 2.558 1.00 95.44 88 ARG A CA 1
ATOM 668 C C . ARG A 1 88 ? -3.222 7.777 3.367 1.00 95.44 88 ARG A C 1
ATOM 670 O O . ARG A 1 88 ? -2.272 7.258 2.812 1.00 95.44 88 ARG A O 1
ATOM 677 N N . ALA A 1 89 ? -3.219 8.068 4.671 1.00 94.94 89 ALA A N 1
ATOM 678 C CA . ALA A 1 89 ? -2.097 7.762 5.564 1.00 94.94 89 ALA A CA 1
ATOM 679 C C . ALA A 1 89 ? -1.808 6.253 5.728 1.00 94.94 89 ALA A C 1
ATOM 681 O O . ALA A 1 89 ? -0.722 5.897 6.159 1.00 94.94 89 ALA A O 1
ATOM 682 N N . ARG A 1 90 ? -2.763 5.378 5.388 1.00 95.69 90 ARG A N 1
ATOM 683 C CA . ARG A 1 90 ? -2.619 3.912 5.386 1.00 95.69 90 ARG A CA 1
ATOM 684 C C . ARG A 1 90 ? -2.209 3.358 4.013 1.00 95.69 90 ARG A C 1
ATOM 686 O O . ARG A 1 90 ? -2.098 2.147 3.849 1.00 95.69 90 ARG A O 1
ATOM 693 N N . ILE A 1 91 ? -2.039 4.229 3.016 1.00 97.31 91 ILE A N 1
ATOM 694 C CA . ILE A 1 91 ? -1.765 3.852 1.630 1.00 97.31 91 ILE A CA 1
ATOM 695 C C . ILE A 1 91 ? -0.336 4.255 1.278 1.00 97.31 91 ILE A C 1
ATOM 697 O O . ILE A 1 91 ? 0.008 5.435 1.307 1.00 97.31 91 ILE A O 1
ATOM 701 N N . VAL A 1 92 ? 0.482 3.280 0.889 1.00 98.12 92 VAL A N 1
ATOM 702 C CA . VAL A 1 92 ? 1.848 3.505 0.410 1.00 98.12 92 VAL A CA 1
ATOM 703 C C . VAL A 1 92 ? 1.868 3.316 -1.100 1.00 98.12 92 VAL A C 1
ATOM 705 O O . VAL A 1 92 ? 1.697 2.212 -1.607 1.00 98.12 92 VAL A O 1
ATOM 708 N N . CYS A 1 93 ? 2.071 4.399 -1.841 1.00 98.19 93 CYS A N 1
ATOM 709 C CA . CYS A 1 93 ? 2.225 4.324 -3.291 1.00 98.19 93 CYS A CA 1
ATOM 710 C C . CYS A 1 93 ? 3.701 4.128 -3.650 1.00 98.19 93 CYS A C 1
ATOM 712 O O . CYS A 1 93 ? 4.573 4.729 -3.025 1.00 98.19 93 CYS A O 1
ATOM 714 N N . VAL A 1 94 ? 3.985 3.329 -4.672 1.00 98.19 94 VAL A N 1
ATOM 715 C CA . VAL A 1 94 ? 5.329 3.151 -5.236 1.00 98.19 94 VAL A CA 1
ATOM 716 C C . VAL A 1 94 ? 5.291 3.385 -6.738 1.00 98.19 94 VAL A C 1
ATOM 718 O O . VAL A 1 94 ? 4.267 3.154 -7.373 1.00 98.19 94 VAL A O 1
ATOM 721 N N . VAL A 1 95 ? 6.392 3.845 -7.322 1.00 96.88 95 VAL A N 1
ATOM 722 C CA . VAL A 1 95 ? 6.495 4.025 -8.772 1.00 96.88 95 VAL A CA 1
ATOM 723 C C . VAL A 1 95 ? 7.913 3.751 -9.254 1.00 96.88 95 VAL A C 1
ATOM 725 O O . VAL A 1 95 ? 8.889 4.162 -8.618 1.00 96.88 95 VAL A O 1
ATOM 728 N N . ASN A 1 96 ? 8.025 3.065 -10.391 1.00 95.44 96 ASN A N 1
ATOM 729 C CA . ASN A 1 96 ? 9.281 2.931 -11.111 1.00 95.44 96 ASN A CA 1
ATOM 730 C C . ASN A 1 96 ? 9.476 4.117 -12.070 1.00 95.44 96 ASN A C 1
ATOM 732 O O . ASN A 1 96 ? 8.817 4.206 -13.106 1.00 95.44 96 ASN A O 1
ATOM 736 N N . ALA A 1 97 ? 10.408 5.010 -11.747 1.00 94.00 97 ALA A N 1
ATOM 737 C CA . ALA A 1 97 ? 10.748 6.182 -12.548 1.00 94.00 97 ALA A CA 1
ATOM 738 C C . ALA A 1 97 ? 11.276 5.840 -13.947 1.00 94.00 97 ALA A C 1
ATOM 740 O O . ALA A 1 97 ? 11.123 6.652 -14.851 1.00 94.00 97 ALA A O 1
ATOM 741 N N . ALA A 1 98 ? 11.817 4.637 -14.166 1.00 92.19 98 ALA A N 1
ATOM 742 C CA . ALA A 1 98 ? 12.229 4.190 -15.502 1.00 92.19 98 ALA A CA 1
ATOM 743 C C . ALA A 1 98 ? 11.070 4.182 -16.526 1.00 92.19 98 ALA A C 1
ATOM 745 O O . ALA A 1 98 ? 11.299 4.210 -17.731 1.00 92.19 98 ALA A O 1
ATOM 746 N N . TYR A 1 99 ? 9.820 4.169 -16.050 1.00 91.44 99 TYR A N 1
ATOM 747 C CA . TYR A 1 99 ? 8.603 4.148 -16.869 1.00 91.44 99 TYR A CA 1
ATOM 748 C C . TYR A 1 99 ? 7.893 5.509 -16.911 1.00 91.44 99 TYR A C 1
ATOM 750 O O . TYR A 1 99 ? 6.759 5.607 -17.381 1.00 91.44 99 TYR A O 1
ATOM 758 N N . LEU A 1 100 ? 8.542 6.564 -16.413 1.00 91.50 100 LEU A N 1
ATOM 759 C CA . LEU A 1 100 ? 8.039 7.932 -16.440 1.00 91.50 100 LEU A CA 1
ATOM 760 C C . LEU A 1 100 ? 8.892 8.794 -17.382 1.00 91.50 100 LEU A C 1
ATOM 762 O O . LEU A 1 100 ? 10.116 8.647 -17.397 1.00 91.50 100 LEU A O 1
ATOM 766 N N . PRO A 1 101 ? 8.287 9.741 -18.121 1.00 89.94 101 PRO A N 1
ATOM 767 C CA . PRO A 1 101 ? 9.024 10.784 -18.822 1.00 89.94 101 PRO A CA 1
ATOM 768 C C . PRO A 1 101 ? 9.971 11.503 -17.861 1.00 89.94 101 PRO A C 1
ATOM 770 O O . PRO A 1 101 ? 9.550 11.963 -16.798 1.00 89.94 101 PRO A O 1
ATOM 773 N N . GLU A 1 102 ? 11.258 11.538 -18.217 1.00 88.88 102 GLU A N 1
ATOM 774 C CA . GLU A 1 102 ? 12.331 12.162 -17.423 1.00 88.88 102 GLU A CA 1
ATOM 775 C C . GLU A 1 102 ? 12.460 11.616 -15.984 1.00 88.88 102 GLU A C 1
ATOM 777 O O . GLU A 1 102 ? 13.136 12.204 -15.142 1.00 88.88 102 GLU A O 1
ATOM 782 N N . GLY A 1 103 ? 11.820 10.481 -15.682 1.00 89.44 103 GLY A N 1
ATOM 783 C CA . GLY A 1 103 ? 11.746 9.938 -14.331 1.00 89.44 103 GLY A CA 1
ATOM 784 C C . GLY A 1 103 ? 10.918 10.766 -13.346 1.00 89.44 103 GLY A C 1
ATOM 785 O O . GLY A 1 103 ? 11.036 10.538 -12.143 1.00 89.44 103 GLY A O 1
ATOM 786 N N . ASP A 1 104 ? 10.094 11.710 -13.816 1.00 91.31 104 ASP A N 1
ATOM 787 C CA . ASP A 1 104 ? 9.367 12.647 -12.953 1.00 91.31 104 ASP A CA 1
ATOM 788 C C . ASP A 1 104 ? 7.962 12.127 -12.561 1.00 91.31 104 ASP A C 1
ATOM 790 O O . ASP A 1 104 ? 7.088 11.996 -13.429 1.00 91.31 104 ASP A O 1
ATOM 794 N N . PRO A 1 105 ? 7.687 11.886 -11.257 1.00 93.00 105 PRO A N 1
ATOM 795 C CA . PRO A 1 105 ? 6.368 11.497 -10.744 1.00 93.00 105 PRO A CA 1
ATOM 796 C C . PRO A 1 105 ? 5.237 12.489 -11.035 1.00 93.00 105 PRO A C 1
ATOM 798 O O . PRO A 1 105 ? 4.068 12.110 -10.941 1.00 93.00 105 PRO A O 1
ATOM 801 N N . SER A 1 106 ? 5.533 13.744 -11.391 1.00 92.00 106 SER A N 1
ATOM 802 C CA . SER A 1 106 ? 4.506 14.718 -11.784 1.00 92.00 106 SER A CA 1
ATOM 803 C C . SER A 1 106 ? 3.721 14.278 -13.033 1.00 92.00 106 SER A C 1
ATOM 805 O O . SER A 1 106 ? 2.546 14.638 -13.187 1.00 92.00 106 SER A O 1
ATOM 807 N N . ASN A 1 107 ? 4.322 13.409 -13.857 1.00 91.75 107 ASN A N 1
ATOM 808 C CA . ASN A 1 107 ? 3.709 12.808 -15.042 1.00 91.75 107 ASN A CA 1
ATOM 809 C C . ASN A 1 107 ? 2.638 11.753 -14.727 1.00 91.75 107 ASN A C 1
ATOM 811 O O . ASN A 1 107 ? 1.924 11.318 -15.632 1.00 91.75 107 ASN A O 1
ATOM 815 N N . LEU A 1 108 ? 2.477 11.349 -13.463 1.00 93.25 108 LEU A N 1
ATOM 816 C CA . LEU A 1 108 ? 1.396 10.451 -13.065 1.00 93.25 108 LEU A CA 1
ATOM 817 C C . LEU A 1 108 ? 0.003 11.040 -13.399 1.00 93.25 108 LEU A C 1
ATOM 819 O O . LEU A 1 108 ? -0.174 12.270 -13.446 1.00 93.25 108 LEU A O 1
ATOM 823 N N . PRO A 1 109 ? -1.018 10.180 -13.606 1.00 92.44 109 PRO A N 1
ATOM 824 C CA . PRO A 1 109 ? -2.397 10.619 -13.811 1.00 92.44 109 PRO A CA 1
ATOM 825 C C . PRO A 1 109 ? -2.887 11.529 -12.689 1.00 92.44 109 PRO A C 1
ATOM 827 O O . PRO A 1 109 ? -2.490 11.373 -11.535 1.00 92.44 109 PRO A O 1
ATOM 830 N N . PHE A 1 110 ? -3.796 12.451 -13.014 1.00 92.06 110 PHE A N 1
ATOM 831 C CA . PHE A 1 110 ? -4.290 13.444 -12.055 1.00 92.06 110 PHE A CA 1
ATOM 832 C C . PHE A 1 110 ? -4.869 12.808 -10.775 1.00 92.06 110 PHE A C 1
ATOM 834 O O . PHE A 1 110 ? -4.695 13.381 -9.703 1.00 92.06 110 PHE A O 1
ATOM 841 N N . ASP A 1 111 ? -5.470 11.616 -10.879 1.00 92.00 111 ASP A N 1
ATOM 842 C CA . ASP A 1 111 ? -6.046 10.855 -9.763 1.00 92.00 111 ASP A CA 1
ATOM 843 C C . ASP A 1 111 ? -5.015 10.503 -8.676 1.00 92.00 111 ASP A C 1
ATOM 845 O O . ASP A 1 111 ? -5.333 10.487 -7.487 1.00 92.00 111 ASP A O 1
ATOM 849 N N . VAL A 1 112 ? -3.763 10.252 -9.076 1.00 94.38 112 VAL A N 1
ATOM 850 C CA . VAL A 1 112 ? -2.681 9.777 -8.194 1.00 94.38 112 VAL A CA 1
ATOM 851 C C . VAL A 1 112 ? -1.455 10.689 -8.182 1.00 94.38 112 VAL A C 1
ATOM 853 O O . VAL A 1 112 ? -0.514 10.443 -7.434 1.00 94.38 112 VAL A O 1
ATOM 856 N N . ARG A 1 113 ? -1.459 11.799 -8.924 1.00 91.94 113 ARG A N 1
ATOM 857 C CA . ARG A 1 113 ? -0.356 12.778 -8.946 1.00 91.94 113 ARG A CA 1
ATOM 858 C C . ARG A 1 113 ? -0.033 13.346 -7.560 1.00 91.94 113 ARG A C 1
ATOM 860 O O . ARG A 1 113 ? 1.121 13.607 -7.243 1.00 91.94 113 ARG A O 1
ATOM 867 N N . GLY A 1 114 ? -1.047 13.504 -6.708 1.00 91.81 114 GLY A N 1
ATOM 868 C CA . GLY A 1 114 ? -0.890 13.974 -5.327 1.00 91.81 114 GLY A CA 1
ATOM 869 C C . GLY A 1 114 ? -0.448 12.904 -4.320 1.00 91.81 114 GLY A C 1
ATOM 870 O O . GLY A 1 114 ? -0.367 13.211 -3.133 1.00 91.81 114 GLY A O 1
ATOM 871 N N . SER A 1 115 ? -0.197 11.664 -4.756 1.00 93.69 115 SER A N 1
ATOM 872 C CA . SER A 1 115 ? 0.046 10.518 -3.863 1.00 93.69 115 SER A CA 1
ATOM 873 C C . SER A 1 115 ? 1.418 10.514 -3.182 1.00 93.69 115 SER A C 1
ATOM 875 O O . SER A 1 115 ? 1.562 9.846 -2.165 1.00 93.69 115 SER A O 1
ATOM 877 N N . ARG A 1 116 ? 2.401 11.274 -3.697 1.00 94.75 116 ARG A N 1
ATOM 878 C CA . ARG A 1 116 ? 3.798 11.301 -3.206 1.00 94.75 116 ARG A CA 1
ATOM 879 C C . ARG A 1 116 ? 4.391 9.881 -3.091 1.00 94.75 116 ARG A C 1
ATOM 881 O O . ARG A 1 116 ? 4.743 9.462 -1.989 1.00 94.75 116 ARG A O 1
ATOM 888 N N . PRO A 1 117 ? 4.473 9.128 -4.203 1.00 97.12 117 PRO A N 1
ATOM 889 C CA . PRO A 1 117 ? 4.905 7.738 -4.163 1.00 97.12 117 PRO A CA 1
ATOM 890 C C . PRO A 1 117 ? 6.381 7.617 -3.767 1.00 97.12 117 PRO A C 1
ATOM 892 O O . PRO A 1 117 ? 7.177 8.525 -4.012 1.00 97.12 117 PRO A O 1
ATOM 895 N N . LEU A 1 118 ? 6.762 6.464 -3.220 1.00 97.88 118 LEU A N 1
ATOM 896 C CA . LEU A 1 118 ? 8.161 6.056 -3.152 1.00 97.88 118 LEU A CA 1
ATOM 897 C C . LEU A 1 118 ? 8.669 5.822 -4.573 1.00 97.88 118 LEU A C 1
ATOM 899 O O . LEU A 1 118 ? 8.050 5.093 -5.352 1.00 97.88 118 LEU A O 1
ATOM 903 N N . VAL A 1 119 ? 9.797 6.439 -4.906 1.00 96.38 119 VAL A N 1
ATOM 904 C CA . VAL A 1 119 ? 10.344 6.422 -6.262 1.00 96.38 119 VAL A CA 1
ATOM 905 C C . VAL A 1 119 ? 11.582 5.542 -6.290 1.00 96.38 119 VAL A C 1
ATOM 907 O O . VAL A 1 119 ? 12.604 5.861 -5.683 1.00 96.38 119 VAL A O 1
ATOM 910 N N . PHE A 1 120 ? 11.514 4.455 -7.050 1.00 95.38 120 PHE A N 1
ATOM 911 C CA . PHE A 1 120 ? 12.692 3.679 -7.423 1.00 95.38 120 PHE A CA 1
ATOM 912 C C . PHE A 1 120 ? 12.909 3.774 -8.930 1.00 95.38 120 PHE A C 1
ATOM 914 O O . PHE A 1 120 ? 12.011 4.168 -9.662 1.00 95.38 120 PHE A O 1
ATOM 921 N N . SER A 1 121 ? 14.102 3.427 -9.402 1.00 92.00 121 SER A N 1
ATOM 922 C CA . SER A 1 121 ? 14.368 3.311 -10.833 1.00 92.00 121 SER A CA 1
ATOM 923 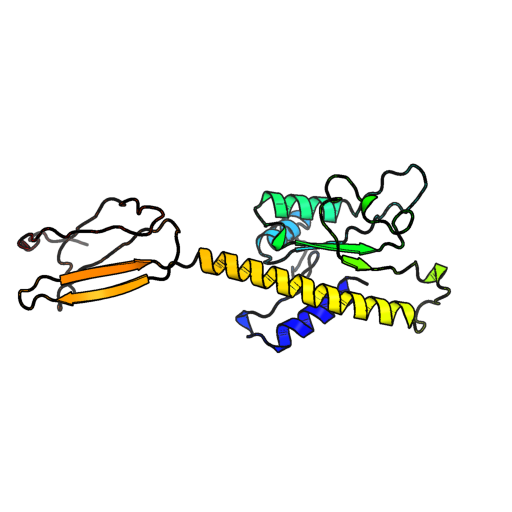C C . SER A 1 121 ? 15.033 1.974 -11.107 1.00 92.00 121 SER A C 1
ATOM 925 O O . SER A 1 121 ? 16.029 1.624 -10.466 1.00 92.00 121 SER A O 1
ATOM 927 N N . LEU A 1 122 ? 14.438 1.206 -12.010 1.00 90.06 122 LEU A N 1
ATOM 928 C CA . LEU A 1 122 ? 15.029 0.006 -12.574 1.00 90.06 122 LEU A CA 1
ATOM 929 C C . LEU A 1 122 ? 14.489 -0.177 -13.990 1.00 90.06 122 LEU A C 1
ATOM 931 O O . LEU A 1 122 ? 13.313 -0.505 -14.152 1.00 90.06 122 LEU A O 1
ATOM 935 N N . ASP A 1 123 ? 15.353 -0.004 -14.985 1.00 86.31 123 ASP A N 1
ATOM 936 C CA . ASP A 1 123 ? 15.013 -0.295 -16.376 1.00 86.31 123 ASP A CA 1
ATOM 937 C C . ASP A 1 123 ? 14.783 -1.793 -16.599 1.00 86.31 123 ASP A C 1
ATOM 939 O O . ASP A 1 123 ? 15.157 -2.645 -15.775 1.00 86.31 123 ASP A O 1
ATOM 943 N N . ASP A 1 124 ? 14.207 -2.122 -17.750 1.00 80.94 124 ASP A N 1
ATOM 944 C CA . ASP A 1 124 ? 14.037 -3.507 -18.168 1.00 80.94 124 ASP A CA 1
ATOM 945 C C . ASP A 1 124 ? 15.387 -4.269 -18.136 1.00 80.94 124 ASP A C 1
ATOM 947 O O . ASP A 1 124 ? 16.422 -3.707 -18.518 1.00 80.94 124 ASP A O 1
ATOM 951 N N . PRO A 1 125 ? 15.433 -5.518 -17.625 1.00 76.62 125 PRO A N 1
ATOM 952 C CA . PRO A 1 125 ? 16.649 -6.332 -17.627 1.00 76.62 125 PRO A CA 1
ATOM 953 C C . PRO A 1 125 ? 17.347 -6.419 -18.988 1.00 76.62 125 PRO A C 1
ATOM 955 O O . PRO A 1 125 ? 18.579 -6.375 -19.020 1.00 76.62 125 PRO A O 1
ATOM 958 N N . GLU A 1 126 ? 16.591 -6.483 -20.089 1.00 76.50 126 GLU A N 1
ATOM 959 C CA . GLU A 1 126 ? 17.139 -6.530 -21.447 1.00 76.50 126 GLU A CA 1
ATOM 960 C C . GLU A 1 126 ? 17.891 -5.238 -21.781 1.00 76.50 126 GLU A C 1
ATOM 962 O O . GLU A 1 126 ? 19.042 -5.284 -22.219 1.00 76.50 126 GLU A O 1
ATOM 967 N N . THR A 1 127 ? 17.303 -4.081 -21.464 1.00 79.19 127 THR A N 1
ATOM 968 C CA . THR A 1 127 ? 17.929 -2.757 -21.634 1.00 79.19 127 THR A CA 1
ATOM 969 C C . THR A 1 127 ? 19.219 -2.620 -20.822 1.00 79.19 127 THR A C 1
ATOM 971 O O . THR A 1 127 ? 20.146 -1.919 -21.224 1.00 79.19 127 THR A O 1
ATOM 974 N N . ARG A 1 128 ? 19.315 -3.319 -19.686 1.00 80.06 128 ARG A N 1
ATOM 975 C CA . ARG A 1 128 ? 20.499 -3.321 -18.810 1.00 80.06 128 ARG A CA 1
ATOM 976 C C . ARG A 1 128 ? 21.533 -4.386 -19.188 1.00 80.06 128 ARG A C 1
ATOM 978 O O . ARG A 1 128 ? 22.531 -4.526 -18.484 1.00 80.06 128 ARG A O 1
ATOM 985 N N . GLY A 1 129 ? 21.313 -5.133 -20.274 1.00 76.31 129 GLY A N 1
ATOM 986 C CA . GLY A 1 129 ? 22.218 -6.182 -20.751 1.00 76.31 129 GLY A CA 1
ATOM 987 C C . GLY A 1 129 ? 22.281 -7.412 -19.841 1.00 76.31 129 GLY A C 1
ATOM 988 O O . GLY A 1 129 ? 23.259 -8.160 -19.882 1.00 76.31 129 GLY A O 1
ATOM 989 N N . VAL A 1 130 ? 21.267 -7.621 -18.996 1.00 77.69 130 VAL A N 1
ATOM 990 C CA . VAL A 1 130 ? 21.217 -8.736 -18.046 1.00 77.69 130 VAL A CA 1
ATOM 991 C C . VAL A 1 130 ? 20.554 -9.934 -18.719 1.00 77.69 130 VAL A C 1
ATOM 993 O O . VAL A 1 130 ? 19.361 -9.920 -19.007 1.00 77.69 130 VAL A O 1
ATOM 996 N N . GLN A 1 131 ? 21.323 -11.000 -18.947 1.00 74.62 131 GLN A N 1
ATOM 997 C CA . GLN A 1 131 ? 20.776 -12.271 -19.428 1.00 74.62 131 GLN A CA 1
ATOM 998 C C . GLN A 1 131 ? 19.872 -12.912 -18.363 1.00 74.62 131 GLN A C 1
ATOM 1000 O O . GLN A 1 131 ? 20.113 -12.773 -17.160 1.00 74.62 131 GLN A O 1
ATOM 1005 N N . ASN A 1 132 ? 18.850 -13.656 -18.795 1.00 65.62 132 ASN A N 1
ATOM 1006 C CA . ASN A 1 132 ? 17.958 -14.383 -17.889 1.00 65.62 132 ASN A CA 1
ATOM 1007 C C . ASN A 1 132 ? 18.754 -15.275 -16.918 1.00 65.62 132 ASN A C 1
ATOM 1009 O O . ASN A 1 132 ? 19.469 -16.179 -17.338 1.00 65.62 132 ASN A O 1
ATOM 1013 N N . GLY A 1 133 ? 18.612 -15.019 -15.614 1.00 65.75 133 GLY A N 1
ATOM 1014 C CA . GLY A 1 133 ? 19.305 -15.761 -14.552 1.00 65.75 133 GLY A CA 1
ATOM 1015 C C . GLY A 1 133 ? 20.702 -15.243 -14.177 1.00 65.75 133 GLY A C 1
ATOM 1016 O O . GLY A 1 133 ? 21.308 -15.806 -13.269 1.00 65.75 133 GLY A O 1
ATOM 1017 N N . GLY A 1 134 ? 21.203 -14.182 -14.821 1.00 71.06 134 GLY A N 1
ATOM 1018 C CA . GLY A 1 134 ? 22.474 -13.541 -14.469 1.00 71.06 134 GLY A CA 1
ATOM 1019 C C . GLY A 1 134 ? 22.427 -12.753 -13.152 1.00 71.06 134 GLY A C 1
ATOM 1020 O O . GLY A 1 134 ? 21.365 -12.306 -12.707 1.00 71.06 134 GLY A O 1
ATOM 1021 N N . GLU A 1 135 ? 23.592 -12.562 -12.523 1.00 72.25 135 GLU A N 1
ATOM 1022 C CA . GLU A 1 135 ? 23.720 -11.678 -11.361 1.00 72.25 135 GLU A CA 1
ATOM 1023 C C . GLU A 1 135 ? 23.478 -10.218 -11.759 1.00 72.25 135 GLU A C 1
ATOM 1025 O O . GLU A 1 135 ? 24.085 -9.687 -12.686 1.00 72.25 135 GLU A O 1
ATOM 1030 N N . ASP A 1 136 ? 22.590 -9.558 -11.020 1.00 81.69 136 ASP A N 1
ATOM 1031 C CA . ASP A 1 136 ? 22.144 -8.197 -11.296 1.00 81.69 136 ASP A CA 1
ATOM 1032 C C . ASP A 1 136 ? 22.352 -7.338 -10.042 1.00 81.69 136 ASP A C 1
ATOM 1034 O O . ASP A 1 136 ? 21.481 -7.219 -9.167 1.00 81.69 136 ASP A O 1
ATOM 1038 N N . SER A 1 137 ? 23.566 -6.800 -9.906 1.00 81.62 137 SER A N 1
ATOM 1039 C CA . SER A 1 137 ? 23.974 -5.984 -8.756 1.00 81.62 137 SER A CA 1
ATOM 1040 C C . SER A 1 137 ? 23.187 -4.672 -8.679 1.00 81.62 137 SER A C 1
ATOM 1042 O O . SER A 1 137 ? 22.833 -4.241 -7.580 1.00 81.62 137 SER A O 1
ATOM 1044 N N . VAL A 1 138 ? 22.820 -4.092 -9.828 1.00 83.56 138 VAL A N 1
ATOM 1045 C CA . VAL A 1 138 ? 21.977 -2.891 -9.930 1.00 83.56 138 VAL A CA 1
ATOM 1046 C C . VAL A 1 138 ? 20.589 -3.173 -9.363 1.00 83.56 138 VAL A C 1
ATOM 1048 O O . VAL A 1 138 ? 20.139 -2.477 -8.450 1.00 83.56 138 VAL A O 1
ATOM 1051 N N . ARG A 1 139 ? 19.934 -4.250 -9.814 1.00 86.25 139 ARG A N 1
ATOM 1052 C CA . ARG A 1 139 ? 18.650 -4.693 -9.253 1.00 86.25 139 ARG A CA 1
ATOM 1053 C C . ARG A 1 139 ? 18.767 -5.026 -7.776 1.00 86.25 139 ARG A C 1
ATOM 1055 O O . ARG A 1 139 ? 17.851 -4.714 -7.018 1.00 86.25 139 ARG A O 1
ATOM 1062 N N . SER A 1 140 ? 19.873 -5.639 -7.360 1.00 87.25 140 SER A N 1
ATOM 1063 C CA . SER A 1 140 ? 20.115 -5.989 -5.959 1.00 87.25 140 SER A CA 1
ATOM 1064 C C . SER A 1 140 ? 20.248 -4.757 -5.062 1.00 87.25 140 SER A C 1
ATOM 1066 O O . SER A 1 140 ? 19.628 -4.713 -4.002 1.00 87.25 140 SER A O 1
ATOM 1068 N N . GLY A 1 141 ? 20.976 -3.728 -5.494 1.00 89.62 141 GLY A N 1
ATOM 1069 C CA . GLY A 1 141 ? 21.065 -2.459 -4.774 1.00 89.62 141 GLY A CA 1
ATOM 1070 C C . GLY A 1 141 ? 19.729 -1.713 -4.743 1.00 89.62 141 GLY A C 1
ATOM 1071 O O . GLY A 1 141 ? 19.295 -1.261 -3.682 1.00 89.62 141 GLY A O 1
ATOM 1072 N N . ALA A 1 142 ? 19.036 -1.638 -5.884 1.00 91.44 142 ALA A N 1
ATOM 1073 C CA . ALA A 1 142 ? 17.753 -0.950 -6.000 1.00 91.44 142 ALA A CA 1
ATOM 1074 C C . ALA A 1 142 ? 16.647 -1.615 -5.161 1.00 91.44 142 ALA A C 1
ATOM 1076 O O . ALA A 1 142 ? 15.910 -0.913 -4.470 1.00 91.44 142 ALA A O 1
ATOM 1077 N N . ARG A 1 143 ? 16.555 -2.956 -5.143 1.00 92.88 143 ARG A N 1
ATOM 1078 C CA . ARG A 1 143 ? 15.562 -3.669 -4.316 1.00 92.88 143 ARG A CA 1
ATOM 1079 C C . ARG A 1 143 ? 15.825 -3.501 -2.821 1.00 92.88 143 ARG A C 1
ATOM 1081 O O . ARG A 1 143 ? 14.873 -3.376 -2.063 1.00 92.88 143 ARG A O 1
ATOM 1088 N N . GLU A 1 144 ? 17.092 -3.465 -2.402 1.00 94.75 144 GLU A N 1
ATOM 1089 C CA . GLU A 1 144 ? 17.473 -3.234 -1.001 1.00 94.75 144 GLU A CA 1
ATOM 1090 C C . GLU A 1 144 ? 17.188 -1.794 -0.568 1.00 94.75 144 GLU A C 1
ATOM 1092 O O . GLU A 1 144 ? 16.721 -1.555 0.544 1.00 94.75 144 GLU A O 1
ATOM 1097 N N . LYS A 1 145 ? 17.432 -0.816 -1.450 1.00 96.06 145 LYS A N 1
ATOM 1098 C CA . LYS A 1 145 ? 17.057 0.580 -1.201 1.00 96.06 145 LYS A CA 1
ATOM 1099 C C . LYS A 1 145 ? 15.538 0.721 -1.062 1.00 96.06 145 LYS A C 1
ATOM 1101 O O . LYS A 1 145 ? 15.085 1.256 -0.054 1.00 96.06 145 LYS A O 1
ATOM 1106 N N . LEU A 1 146 ? 14.775 0.178 -2.014 1.00 97.25 146 LEU A N 1
ATOM 1107 C CA . LEU A 1 146 ? 13.312 0.190 -1.973 1.00 97.25 146 LEU A CA 1
ATOM 1108 C C . LEU A 1 146 ? 12.773 -0.526 -0.726 1.00 97.25 146 LEU A C 1
ATOM 1110 O O . LEU A 1 146 ? 11.817 -0.053 -0.126 1.00 97.25 146 LEU A O 1
ATOM 1114 N N . ALA A 1 147 ? 13.396 -1.628 -0.296 1.00 97.44 147 ALA A N 1
ATOM 1115 C CA . ALA A 1 147 ? 12.994 -2.336 0.919 1.00 97.44 147 ALA A CA 1
ATOM 1116 C C . ALA A 1 147 ? 13.126 -1.457 2.170 1.00 97.44 147 ALA A C 1
ATOM 1118 O O . ALA A 1 147 ? 12.217 -1.437 2.991 1.00 97.44 147 ALA A O 1
ATOM 1119 N N . ARG A 1 148 ? 14.219 -0.691 2.300 1.00 97.44 148 ARG A N 1
ATOM 1120 C CA . ARG A 1 148 ? 14.401 0.248 3.421 1.00 97.44 148 ARG A CA 1
ATOM 1121 C C . ARG A 1 148 ? 13.401 1.403 3.390 1.00 97.44 148 ARG A C 1
ATOM 1123 O O . ARG A 1 148 ? 12.917 1.823 4.436 1.00 97.44 148 ARG A O 1
ATOM 1130 N N . GLU A 1 149 ? 13.096 1.924 2.204 1.00 98.06 149 GLU A N 1
ATOM 1131 C CA . GLU A 1 149 ? 12.095 2.986 2.045 1.00 98.06 149 GLU A CA 1
ATOM 1132 C C . GLU A 1 149 ? 10.682 2.482 2.365 1.00 98.06 149 GLU A C 1
ATOM 1134 O O . GLU A 1 149 ? 9.946 3.158 3.080 1.00 98.06 149 GLU A O 1
ATOM 1139 N N . LEU A 1 150 ? 10.336 1.271 1.913 1.00 98.06 150 LEU A N 1
ATOM 1140 C CA . LEU A 1 150 ? 9.083 0.601 2.263 1.00 98.06 150 LEU A CA 1
ATOM 1141 C C . LEU A 1 150 ? 8.989 0.319 3.761 1.00 98.06 150 LEU A C 1
ATOM 1143 O O . LEU A 1 150 ? 7.951 0.583 4.347 1.00 98.06 150 LEU A O 1
ATOM 1147 N N . GLU A 1 151 ? 10.054 -0.179 4.392 1.00 97.06 151 GLU A N 1
ATOM 1148 C CA . GLU A 1 151 ? 10.092 -0.422 5.840 1.00 97.06 151 GLU A CA 1
ATOM 1149 C C . GLU A 1 151 ? 9.749 0.846 6.623 1.00 97.06 151 GLU A C 1
ATOM 1151 O O . GLU A 1 151 ? 8.875 0.815 7.487 1.00 97.06 151 GLU A O 1
ATOM 1156 N N . ARG A 1 152 ? 10.367 1.976 6.263 1.00 97.12 152 ARG A N 1
ATOM 1157 C CA . ARG A 1 152 ? 10.072 3.269 6.884 1.00 97.12 152 ARG A CA 1
ATOM 1158 C C . ARG A 1 152 ? 8.633 3.721 6.626 1.00 97.12 152 ARG A C 1
ATOM 1160 O O . ARG A 1 152 ? 7.936 4.064 7.571 1.00 97.12 152 ARG A O 1
ATOM 1167 N N . ALA A 1 153 ? 8.188 3.711 5.370 1.00 97.75 153 ALA A N 1
ATOM 1168 C CA . ALA A 1 153 ? 6.856 4.192 5.001 1.00 97.75 153 ALA A CA 1
ATOM 1169 C C . ALA A 1 153 ? 5.730 3.345 5.615 1.00 97.75 153 ALA A C 1
ATOM 1171 O O . ALA A 1 153 ? 4.709 3.883 6.032 1.00 97.75 153 ALA A O 1
ATOM 1172 N N . LEU A 1 154 ? 5.919 2.024 5.688 1.00 96.75 154 LEU A N 1
ATOM 1173 C CA . LEU A 1 154 ? 4.994 1.119 6.363 1.00 96.75 154 LEU A CA 1
ATOM 1174 C C . LEU A 1 154 ? 4.993 1.366 7.873 1.00 96.75 154 LEU A C 1
ATOM 1176 O O . LEU A 1 154 ? 3.917 1.387 8.452 1.00 96.75 154 LEU A O 1
ATOM 1180 N N . GLY A 1 155 ? 6.153 1.605 8.496 1.00 95.31 155 GLY A N 1
ATOM 1181 C CA . GLY A 1 155 ? 6.239 2.016 9.902 1.00 95.31 155 GLY A CA 1
ATOM 1182 C C . GLY A 1 155 ? 5.427 3.283 10.188 1.00 95.31 155 GLY A C 1
ATOM 1183 O O . GLY A 1 155 ? 4.523 3.254 11.017 1.00 95.31 155 GLY A O 1
ATOM 1184 N N . ASP A 1 156 ? 5.654 4.348 9.414 1.00 95.50 156 ASP A N 1
ATOM 1185 C CA . ASP A 1 156 ? 4.911 5.612 9.543 1.00 95.50 156 ASP A CA 1
ATOM 1186 C C . ASP A 1 156 ? 3.388 5.405 9.353 1.00 95.50 156 ASP A C 1
ATOM 1188 O O . ASP A 1 156 ? 2.560 6.029 10.025 1.00 95.50 156 ASP A O 1
ATOM 1192 N N . ALA A 1 157 ? 2.995 4.512 8.437 1.00 95.31 157 ALA A N 1
ATOM 1193 C CA . ALA A 1 157 ? 1.595 4.182 8.197 1.00 95.31 157 ALA A CA 1
ATOM 1194 C C . ALA A 1 157 ? 0.972 3.370 9.349 1.00 95.31 157 ALA A C 1
ATOM 1196 O O . ALA A 1 157 ? -0.191 3.596 9.691 1.00 95.31 157 ALA A O 1
ATOM 1197 N N . LEU A 1 158 ? 1.727 2.462 9.977 1.00 93.56 158 LEU A N 1
ATOM 1198 C CA . LEU A 1 158 ? 1.289 1.714 11.162 1.00 93.56 158 LEU A CA 1
ATOM 1199 C C . LEU A 1 158 ? 1.087 2.634 12.357 1.00 93.56 158 LEU A C 1
ATOM 1201 O O . LEU A 1 158 ? 0.038 2.553 12.990 1.00 93.56 158 LEU A O 1
ATOM 1205 N N . ASP A 1 159 ? 2.005 3.568 12.598 1.00 92.00 159 ASP A N 1
ATOM 1206 C CA . ASP A 1 159 ? 1.852 4.576 13.651 1.00 92.00 159 ASP A CA 1
ATOM 1207 C C . ASP A 1 159 ? 0.548 5.374 13.458 1.00 92.00 159 ASP A C 1
ATOM 1209 O O . ASP A 1 159 ? -0.184 5.666 14.408 1.00 92.00 159 ASP A O 1
ATOM 1213 N N . ALA A 1 160 ? 0.185 5.682 12.206 1.00 90.62 160 ALA A N 1
ATOM 1214 C CA . ALA A 1 160 ? -1.080 6.341 11.888 1.00 90.62 160 ALA A CA 1
ATOM 1215 C C . ALA A 1 160 ? -2.313 5.446 12.137 1.00 90.62 160 ALA A C 1
ATOM 1217 O O . ALA A 1 160 ? -3.361 5.953 12.565 1.00 90.62 160 ALA A O 1
ATOM 1218 N N . VAL A 1 161 ? -2.210 4.135 11.878 1.00 90.56 161 VAL A N 1
ATOM 1219 C CA . VAL A 1 161 ? -3.245 3.136 12.203 1.00 90.56 161 VAL A CA 1
ATOM 1220 C C . VAL A 1 161 ? -3.431 3.037 13.716 1.00 90.56 161 VAL A C 1
ATOM 1222 O O . VAL A 1 161 ? -4.567 3.098 14.193 1.00 90.56 161 VAL A O 1
ATOM 1225 N N . GLU A 1 162 ? -2.342 2.929 14.474 1.00 87.75 162 GLU A N 1
ATOM 1226 C CA . GLU A 1 162 ? -2.355 2.849 15.935 1.00 87.75 162 GLU A CA 1
ATOM 1227 C C . GLU A 1 162 ? -2.933 4.122 16.551 1.00 87.75 162 GLU A C 1
ATOM 1229 O O . GLU A 1 162 ? -3.899 4.049 17.308 1.00 87.75 162 GLU A O 1
ATOM 1234 N N . ALA A 1 163 ? -2.490 5.302 16.115 1.00 85.38 163 ALA A N 1
ATOM 1235 C CA . ALA A 1 163 ? -3.049 6.575 16.569 1.00 85.38 163 ALA A CA 1
ATOM 1236 C C . ALA A 1 163 ? -4.545 6.734 16.230 1.00 85.38 163 ALA A C 1
ATOM 1238 O O . ALA A 1 163 ? -5.284 7.479 16.882 1.00 85.38 163 ALA A O 1
ATOM 1239 N N . GLU A 1 164 ? -5.039 6.090 15.171 1.00 83.69 164 GLU A N 1
ATOM 1240 C CA . GLU A 1 164 ? -6.474 6.001 14.909 1.00 83.69 164 GLU A CA 1
ATOM 1241 C C . GLU A 1 164 ? -7.190 5.034 15.855 1.00 83.69 164 GLU A C 1
ATOM 1243 O O . GLU A 1 164 ? -8.266 5.377 16.348 1.00 83.69 164 GLU A O 1
ATOM 1248 N N . ARG A 1 165 ? -6.623 3.851 16.103 1.00 81.81 165 ARG A N 1
ATOM 1249 C CA . ARG A 1 165 ? -7.186 2.863 17.031 1.00 81.81 165 ARG A CA 1
ATOM 1250 C C . ARG A 1 165 ? -7.245 3.414 18.451 1.00 81.81 165 ARG A C 1
ATOM 1252 O O . ARG A 1 165 ? -8.304 3.347 19.067 1.00 81.81 165 ARG A O 1
ATOM 1259 N N . ASP A 1 166 ? -6.187 4.064 18.916 1.00 78.44 166 ASP A N 1
ATOM 1260 C CA . ASP A 1 166 ? -6.126 4.689 20.236 1.00 78.44 166 ASP A CA 1
ATOM 1261 C C . ASP A 1 166 ? -7.214 5.740 20.412 1.00 78.44 166 ASP A C 1
ATOM 1263 O O . ASP A 1 166 ? -7.892 5.760 21.436 1.00 78.44 166 ASP A O 1
ATOM 1267 N N . ARG A 1 167 ? -7.476 6.555 19.382 1.00 71.44 167 ARG A N 1
ATOM 1268 C CA . ARG A 1 167 ? -8.595 7.510 19.397 1.00 71.44 167 ARG A CA 1
ATOM 1269 C C . ARG A 1 167 ? -9.961 6.835 19.513 1.00 71.44 167 ARG A C 1
ATOM 1271 O O . ARG A 1 167 ? -10.887 7.478 19.996 1.00 71.44 167 ARG A O 1
ATOM 1278 N N . ARG A 1 168 ? -10.104 5.579 19.075 1.00 67.50 168 ARG A N 1
ATOM 1279 C CA . ARG A 1 168 ? -11.348 4.793 19.167 1.00 67.50 168 ARG A CA 1
ATOM 1280 C C . ARG A 1 168 ? -11.509 4.074 20.507 1.00 67.50 168 ARG A C 1
ATOM 1282 O O . ARG A 1 168 ? -12.632 3.719 20.858 1.00 67.50 168 ARG A O 1
ATOM 1289 N N . ILE A 1 169 ? -10.430 3.868 21.261 1.00 59.81 169 ILE A N 1
ATOM 1290 C CA . ILE A 1 169 ? -10.492 3.228 22.577 1.00 59.81 169 ILE A CA 1
ATOM 1291 C C . ILE A 1 169 ? -10.978 4.251 23.606 1.00 59.81 169 ILE A C 1
ATOM 1293 O O . ILE A 1 169 ? -10.343 5.278 23.856 1.00 59.81 169 ILE A O 1
ATOM 1297 N N . LEU A 1 170 ? -12.109 3.955 24.246 1.00 61.00 170 LEU A N 1
ATOM 1298 C CA . LEU A 1 170 ? -12.572 4.707 25.403 1.00 61.00 170 LEU A CA 1
ATOM 1299 C C . LEU A 1 170 ? -11.779 4.264 26.639 1.00 61.00 170 LEU A C 1
ATOM 1301 O O . LEU A 1 170 ? -12.092 3.253 27.263 1.00 61.00 170 LEU A O 1
ATOM 1305 N N . GLY A 1 171 ? -10.754 5.026 27.013 1.00 57.53 171 GLY A N 1
ATOM 1306 C CA . GLY A 1 171 ? -10.123 4.858 28.320 1.00 57.53 171 GLY A CA 1
ATOM 1307 C C . GLY A 1 171 ? -11.073 5.335 29.416 1.00 57.53 171 GLY A C 1
ATOM 1308 O O . GLY A 1 171 ? -11.401 6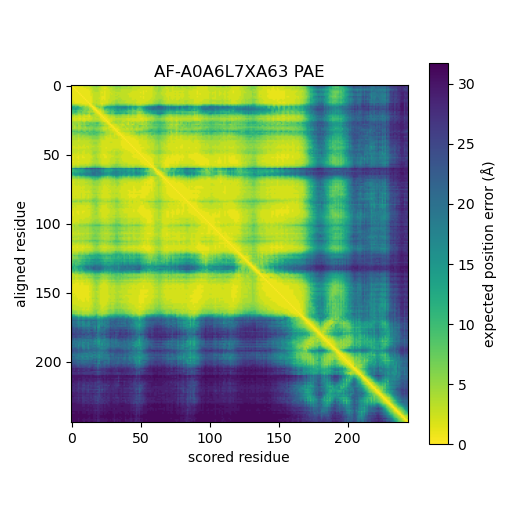.521 29.432 1.00 57.53 171 GLY A O 1
ATOM 1309 N N . VAL A 1 172 ? -11.500 4.431 30.304 1.00 60.59 172 VAL A N 1
ATOM 1310 C CA . VAL A 1 172 ? -12.397 4.724 31.431 1.00 60.59 172 VAL A CA 1
ATOM 1311 C C . VAL A 1 172 ? -11.687 4.416 32.745 1.00 60.59 172 VAL A C 1
ATOM 1313 O O . VAL A 1 172 ? -11.374 3.261 33.022 1.00 60.59 172 VAL A O 1
ATOM 1316 N N . THR A 1 173 ? -11.484 5.433 33.581 1.00 59.19 173 THR A N 1
ATOM 1317 C CA . THR A 1 173 ? -11.113 5.228 34.990 1.00 59.19 173 THR A CA 1
ATOM 1318 C C . THR A 1 173 ? -12.345 5.428 35.858 1.00 59.19 173 THR A C 1
ATOM 1320 O O . THR A 1 173 ? -12.944 6.502 35.816 1.00 59.19 173 THR A O 1
ATOM 1323 N N . ALA A 1 174 ? -12.712 4.411 36.640 1.00 60.16 174 ALA A N 1
ATOM 1324 C CA . ALA A 1 174 ? -13.772 4.506 37.636 1.00 60.16 174 ALA A CA 1
ATOM 1325 C C . ALA A 1 174 ? -13.189 4.897 38.999 1.00 60.16 174 ALA A C 1
ATOM 1327 O O . ALA A 1 174 ? -12.326 4.205 39.536 1.00 60.16 174 ALA A O 1
ATOM 1328 N N . HIS A 1 175 ? -13.695 5.985 39.575 1.00 61.41 175 HIS A N 1
ATOM 1329 C CA . HIS A 1 175 ? -13.450 6.336 40.972 1.00 61.41 175 HIS A CA 1
ATOM 1330 C C . HIS A 1 175 ? -14.717 6.080 41.781 1.00 61.41 175 HIS A C 1
ATOM 1332 O O . HIS A 1 175 ? -15.759 6.649 41.459 1.00 61.41 175 HIS A O 1
ATOM 1338 N N . LEU A 1 176 ? -14.612 5.241 42.816 1.00 61.94 176 LEU A N 1
ATOM 1339 C CA . LEU A 1 176 ? -15.677 4.992 43.782 1.00 61.94 176 LEU A CA 1
ATOM 1340 C C . LEU A 1 176 ? -15.334 5.711 45.087 1.00 61.94 176 LEU A C 1
ATOM 1342 O O . LEU A 1 176 ? -14.330 5.397 45.724 1.00 61.94 176 LEU A O 1
ATOM 1346 N N . ALA A 1 177 ? -16.168 6.666 45.484 1.00 60.72 177 ALA A N 1
ATOM 1347 C CA . ALA A 1 177 ? -16.091 7.294 46.797 1.00 60.72 177 ALA A CA 1
ATOM 1348 C C . ALA A 1 177 ? -17.382 6.997 47.555 1.00 60.72 177 ALA A C 1
ATOM 1350 O O . ALA A 1 177 ? -18.470 7.232 47.024 1.00 60.72 177 ALA A O 1
ATOM 1351 N N . ALA A 1 178 ? -17.248 6.468 48.771 1.00 61.69 178 ALA A N 1
ATOM 1352 C CA . ALA A 1 178 ? -18.362 6.207 49.663 1.00 61.69 178 ALA A CA 1
ATOM 1353 C C . ALA A 1 178 ? -18.364 7.213 50.818 1.00 61.69 178 ALA A C 1
ATOM 1355 O O . ALA A 1 178 ? -17.374 7.400 51.517 1.00 61.69 178 ALA A O 1
ATOM 1356 N N . ASP A 1 179 ? -19.540 7.776 51.023 1.00 67.38 179 ASP A N 1
ATOM 1357 C CA . ASP A 1 179 ? -20.025 8.520 52.172 1.00 67.38 179 ASP A CA 1
ATOM 1358 C C . ASP A 1 179 ? -19.659 8.218 53.624 1.00 67.38 179 ASP A C 1
ATOM 1360 O O . ASP A 1 179 ? -19.694 9.070 54.510 1.00 67.38 179 ASP A O 1
ATOM 1364 N N . GLY A 1 180 ? -19.544 6.920 53.896 1.00 58.16 180 GLY A N 1
ATOM 1365 C CA . GLY A 1 180 ? -19.919 6.362 55.195 1.00 58.16 180 GLY A CA 1
ATOM 1366 C C . GLY A 1 180 ? -21.434 6.365 55.503 1.00 58.16 180 GLY A C 1
ATOM 1367 O O . GLY A 1 180 ? -21.826 5.661 56.427 1.00 58.16 180 GLY A O 1
ATOM 1368 N N . GLN A 1 181 ? -22.299 7.068 54.748 1.00 62.69 181 GLN A N 1
ATOM 1369 C CA . GLN A 1 181 ? -23.766 7.106 54.956 1.00 62.69 181 GLN A CA 1
ATOM 1370 C C . GLN A 1 181 ? -24.562 6.349 53.877 1.00 62.69 181 GLN A C 1
ATOM 1372 O O . GLN A 1 181 ? -25.782 6.472 53.790 1.00 62.69 181 GLN A O 1
ATOM 1377 N N . GLY A 1 182 ? -23.882 5.538 53.062 1.00 56.16 182 GLY A N 1
ATOM 1378 C CA . GLY A 1 182 ? -24.508 4.722 52.019 1.00 56.16 182 GLY A CA 1
ATOM 1379 C C . GLY A 1 182 ? -24.675 5.421 50.667 1.00 56.16 182 GLY A C 1
ATOM 1380 O O . GLY A 1 182 ? -25.122 4.771 49.723 1.00 56.16 182 GLY A O 1
ATOM 1381 N N . ASN A 1 183 ? -24.271 6.690 50.519 1.00 53.88 183 ASN A N 1
ATOM 1382 C CA . ASN A 1 183 ? -24.177 7.305 49.196 1.00 53.88 183 ASN A CA 1
ATOM 1383 C C . ASN A 1 183 ? -22.825 6.964 48.559 1.00 53.88 183 ASN A C 1
ATOM 1385 O O . ASN A 1 183 ? -21.775 7.011 49.210 1.00 53.88 183 ASN A O 1
ATOM 1389 N N . PHE A 1 184 ? -22.846 6.654 47.263 1.00 56.47 184 PHE A N 1
ATOM 1390 C CA . PHE A 1 184 ? -21.642 6.450 46.467 1.00 56.47 184 PHE A CA 1
ATOM 1391 C C . PHE A 1 184 ? -21.672 7.315 45.208 1.00 56.47 184 PHE A C 1
ATOM 1393 O O . PHE A 1 184 ? -22.731 7.596 44.645 1.00 56.47 184 PHE A O 1
ATOM 1400 N N . GLN A 1 185 ? -20.494 7.736 44.759 1.00 58.75 185 GLN A N 1
ATOM 1401 C CA . GLN A 1 185 ? -20.321 8.405 43.472 1.00 58.75 185 GLN A CA 1
ATOM 1402 C C . GLN A 1 185 ? -19.395 7.580 42.589 1.00 58.75 185 GLN A C 1
ATOM 1404 O O . GLN A 1 185 ? -18.351 7.119 43.050 1.00 58.75 185 GLN A O 1
ATOM 1409 N N . VAL A 1 186 ? -19.783 7.424 41.320 1.00 63.47 186 VAL A N 1
ATOM 1410 C CA . VAL A 1 186 ? -18.937 6.870 40.261 1.00 63.47 186 VAL A CA 1
ATOM 1411 C C . VAL A 1 186 ? -18.582 8.005 39.313 1.00 63.47 186 VAL A C 1
ATOM 1413 O O . VAL A 1 186 ? -19.445 8.519 38.603 1.00 63.47 186 VAL A O 1
ATOM 1416 N N . ALA A 1 187 ? -17.313 8.402 39.303 1.00 60.47 187 ALA A N 1
ATOM 1417 C CA . ALA A 1 187 ? -16.788 9.304 38.286 1.00 60.47 187 ALA A CA 1
ATOM 1418 C C . ALA A 1 187 ? -16.075 8.482 37.209 1.00 60.47 187 ALA A C 1
ATOM 1420 O O . ALA A 1 187 ? -15.191 7.690 37.534 1.00 60.47 187 ALA A O 1
ATOM 1421 N N . LEU A 1 188 ? -16.462 8.680 35.945 1.00 63.94 188 LEU A N 1
ATOM 1422 C CA . LEU A 1 188 ? -15.790 8.102 34.784 1.00 63.94 188 LEU A CA 1
ATOM 1423 C C . LEU A 1 188 ? -14.936 9.186 34.134 1.00 63.94 188 LEU A C 1
ATOM 1425 O O . LEU A 1 188 ? -15.469 10.137 33.562 1.00 63.94 188 LEU A O 1
ATOM 1429 N N . GLN A 1 189 ? -13.614 9.058 34.224 1.00 61.94 189 GLN A N 1
ATOM 1430 C CA . GLN A 1 189 ? -12.719 9.925 33.465 1.00 61.94 189 GLN A CA 1
ATOM 1431 C C . GLN A 1 189 ? -12.468 9.310 32.092 1.00 61.94 189 GLN A C 1
ATOM 1433 O O . GLN A 1 189 ? -11.933 8.206 31.993 1.00 61.94 189 GLN A O 1
ATOM 1438 N N . LEU A 1 190 ? -12.858 10.038 31.047 1.00 65.38 190 LEU A N 1
ATOM 1439 C CA . LEU A 1 190 ? -12.701 9.627 29.658 1.00 65.38 190 LEU A CA 1
ATOM 1440 C C . LEU A 1 190 ? -11.397 10.192 29.110 1.00 65.38 190 LEU A C 1
ATOM 1442 O O . LEU A 1 190 ? -11.160 11.397 29.210 1.00 65.38 190 LEU A O 1
ATOM 1446 N N . ARG A 1 191 ? -10.561 9.342 28.511 1.00 55.31 191 ARG A N 1
ATOM 1447 C CA . ARG A 1 191 ? -9.328 9.810 27.856 1.00 55.31 191 ARG A CA 1
ATOM 1448 C C . ARG A 1 191 ? -9.553 10.366 26.447 1.00 55.31 191 ARG A C 1
ATOM 1450 O O . ARG A 1 191 ? -8.817 11.261 26.051 1.00 55.31 191 ARG A O 1
ATOM 1457 N N . ASN A 1 192 ? -10.568 9.883 25.723 1.00 58.41 192 ASN A N 1
ATOM 1458 C CA . ASN A 1 192 ? -10.791 10.198 24.307 1.00 58.41 192 ASN A CA 1
ATOM 1459 C C . ASN A 1 192 ? -12.238 10.633 24.023 1.00 58.41 192 ASN A C 1
ATOM 1461 O O . ASN A 1 192 ? -13.180 10.134 24.637 1.00 58.41 192 ASN A O 1
ATOM 1465 N N . ALA A 1 193 ? -12.409 11.549 23.064 1.00 53.81 193 ALA A N 1
ATOM 1466 C CA . ALA A 1 193 ? -13.700 12.104 22.654 1.00 53.81 193 ALA A CA 1
ATOM 1467 C C . ALA A 1 193 ? -14.371 11.241 21.572 1.00 53.81 193 ALA A C 1
ATOM 1469 O O . ALA A 1 193 ? -14.515 11.656 20.423 1.00 53.81 193 ALA A O 1
ATOM 1470 N N . VAL A 1 194 ? -14.769 10.025 21.938 1.00 56.56 194 VAL A N 1
ATOM 1471 C CA . VAL A 1 194 ? -15.664 9.202 21.111 1.00 56.56 194 VAL A CA 1
ATOM 1472 C C . VAL A 1 194 ? -17.040 9.151 21.756 1.00 56.56 194 VAL A C 1
ATOM 1474 O O . VAL A 1 194 ? -17.104 9.020 22.974 1.00 56.56 194 VAL A O 1
ATOM 1477 N N . PRO A 1 195 ? -18.147 9.256 20.998 1.00 58.56 195 PRO A N 1
ATOM 1478 C CA . PRO A 1 195 ? -19.472 8.974 21.535 1.00 58.56 195 PRO A CA 1
ATOM 1479 C C . PRO A 1 195 ? -19.516 7.549 22.090 1.00 58.56 195 PRO A C 1
ATOM 1481 O O . PRO A 1 195 ? -19.093 6.605 21.425 1.00 58.56 195 PRO A O 1
ATOM 1484 N N . PHE A 1 196 ? -20.031 7.384 23.301 1.00 58.00 196 PHE A N 1
ATOM 1485 C CA . PHE A 1 196 ? -20.113 6.089 23.967 1.00 58.00 196 PHE A CA 1
ATOM 1486 C C . PHE A 1 196 ? -21.408 5.994 24.767 1.00 58.00 196 PHE A C 1
ATOM 1488 O O . PHE A 1 196 ? -22.000 7.003 25.152 1.00 58.00 196 PHE A O 1
ATOM 1495 N N . GLN A 1 197 ? -21.853 4.764 25.011 1.00 56.56 197 GLN A N 1
ATOM 1496 C CA . GLN A 1 197 ? -22.989 4.480 25.879 1.00 56.56 197 GLN A CA 1
ATOM 1497 C C . GLN A 1 197 ? -22.493 3.759 27.127 1.00 56.56 197 GLN A C 1
ATOM 1499 O O . GLN A 1 197 ? -21.749 2.785 27.031 1.00 56.56 197 GLN A O 1
ATOM 1504 N N . VAL A 1 198 ? -22.928 4.222 28.298 1.00 58.66 198 VAL A N 1
ATOM 1505 C CA . VAL A 1 198 ? -22.682 3.537 29.571 1.00 58.66 198 VAL A CA 1
ATOM 1506 C C . VAL A 1 198 ? -23.921 2.726 29.918 1.00 58.66 198 VAL A C 1
ATOM 1508 O O . VAL A 1 198 ? -24.999 3.288 30.097 1.00 58.66 198 VAL A O 1
ATOM 1511 N N . LYS A 1 199 ? -23.763 1.407 30.033 1.00 53.47 199 LYS A N 1
ATOM 1512 C CA . LYS A 1 199 ? -24.750 0.525 30.665 1.00 53.47 199 LYS A CA 1
ATOM 1513 C C . LYS A 1 199 ? -24.208 0.143 32.037 1.00 53.47 199 LYS A C 1
ATOM 1515 O O . LYS A 1 199 ? -23.061 -0.285 32.128 1.00 53.47 199 LYS A O 1
ATOM 1520 N N . TYR A 1 200 ? -25.004 0.308 33.088 1.00 61.59 200 TYR A N 1
ATOM 1521 C CA . TYR A 1 200 ? -24.627 -0.084 34.445 1.00 61.59 200 TYR A CA 1
ATOM 1522 C C . TYR A 1 200 ? -25.703 -0.979 35.063 1.00 61.59 200 TYR A C 1
ATOM 1524 O O . TYR A 1 200 ? -26.877 -0.885 34.709 1.00 61.59 200 TYR A O 1
ATOM 1532 N N . LEU A 1 201 ? -25.281 -1.855 35.975 1.00 51.75 201 LEU A N 1
ATOM 1533 C CA . LEU A 1 201 ? -26.141 -2.769 36.720 1.00 51.75 201 LEU A CA 1
ATOM 1534 C C . LEU A 1 201 ? -25.826 -2.628 38.211 1.00 51.75 201 LEU A C 1
ATOM 1536 O O . LEU A 1 201 ? -24.655 -2.612 38.586 1.00 51.75 201 LEU A O 1
ATOM 1540 N N . VAL A 1 202 ? -26.858 -2.535 39.050 1.00 59.59 202 VAL A N 1
ATOM 1541 C CA . VAL A 1 202 ? -26.716 -2.534 40.513 1.00 59.59 202 VAL A CA 1
ATOM 1542 C C . VAL A 1 202 ? -27.375 -3.793 41.065 1.00 59.59 202 VAL A C 1
ATOM 1544 O O . VAL A 1 202 ? -28.578 -3.999 40.885 1.00 59.59 202 VAL A O 1
ATOM 1547 N N . THR A 1 203 ? -26.579 -4.631 41.726 1.00 47.28 203 THR A N 1
ATOM 1548 C CA . THR A 1 203 ? -27.015 -5.892 42.335 1.00 47.28 203 THR A CA 1
ATOM 1549 C C . THR A 1 203 ? -26.794 -5.867 43.841 1.00 47.28 203 THR A C 1
ATOM 1551 O O . THR A 1 203 ? -25.787 -5.346 44.320 1.00 47.28 203 THR A O 1
ATOM 1554 N N . GLU A 1 204 ? -27.70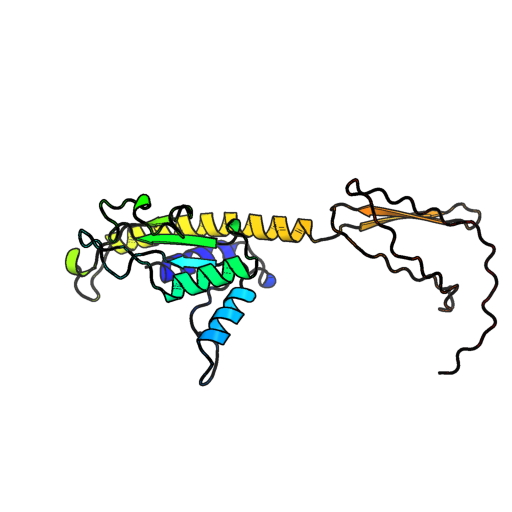6 -6.475 44.589 1.00 53.25 204 GLU A N 1
ATOM 1555 C CA . GLU A 1 204 ? -27.500 -6.800 45.998 1.00 53.25 204 GLU A CA 1
ATOM 1556 C C . GLU A 1 204 ? -26.478 -7.943 46.153 1.00 53.25 204 GLU A C 1
ATOM 1558 O O . GLU A 1 204 ? -26.263 -8.704 45.206 1.00 53.25 204 GLU A O 1
ATOM 1563 N N . PRO A 1 205 ? -25.876 -8.133 47.345 1.00 47.75 205 PRO A N 1
ATOM 1564 C CA . PRO A 1 205 ? -24.931 -9.226 47.610 1.00 47.75 205 PRO A CA 1
ATOM 1565 C C . PRO A 1 205 ? -25.481 -10.629 47.304 1.00 47.75 205 PRO A C 1
ATOM 1567 O O . PRO A 1 205 ? -24.715 -11.539 47.006 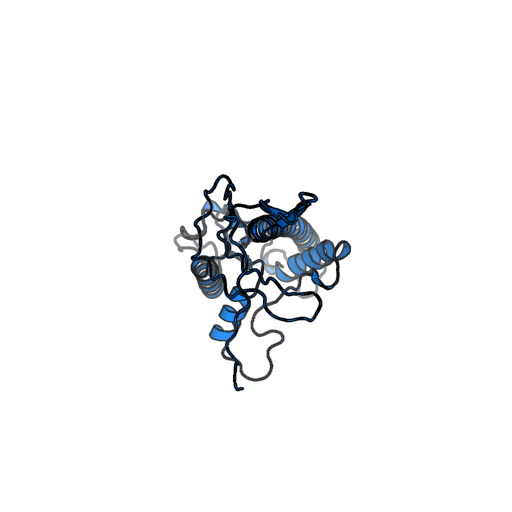1.00 47.75 205 PRO A O 1
ATOM 1570 N N . ALA A 1 206 ? -26.806 -10.800 47.353 1.00 59.09 206 ALA A N 1
ATOM 1571 C CA . ALA A 1 206 ? -27.501 -12.038 47.002 1.00 59.09 206 ALA A CA 1
ATOM 1572 C C . ALA A 1 206 ? -27.708 -12.233 45.481 1.00 59.09 206 ALA A C 1
ATOM 1574 O O . ALA A 1 206 ? -28.314 -13.217 45.073 1.00 59.09 206 ALA A O 1
ATOM 1575 N N . GLY A 1 207 ? -27.240 -11.301 44.640 1.00 47.56 207 GLY A N 1
ATOM 1576 C CA . GLY A 1 207 ? -27.390 -11.336 43.180 1.00 47.56 207 GLY A CA 1
ATOM 1577 C C . GLY A 1 207 ? -28.707 -10.755 42.652 1.00 47.56 207 GLY A C 1
ATOM 1578 O O . GLY A 1 207 ? -28.894 -10.681 41.439 1.00 47.56 207 GLY A O 1
ATOM 1579 N N . ASN A 1 208 ? -29.605 -10.300 43.530 1.00 49.62 208 ASN A N 1
ATOM 1580 C CA . ASN A 1 208 ? -30.877 -9.695 43.134 1.00 49.62 208 ASN A CA 1
ATOM 1581 C C . ASN A 1 208 ? -30.662 -8.306 42.509 1.00 49.62 208 ASN A C 1
ATOM 1583 O O . ASN A 1 208 ? -29.885 -7.494 43.017 1.00 49.62 208 ASN A O 1
ATOM 1587 N N . LEU A 1 209 ? -31.360 -8.022 41.407 1.00 46.66 209 LEU A N 1
ATOM 1588 C CA . LEU A 1 209 ? -31.333 -6.722 40.728 1.00 46.66 209 LEU A CA 1
ATOM 1589 C C . LEU A 1 209 ? -32.073 -5.667 41.567 1.00 46.66 209 LEU A C 1
ATOM 1591 O O . LEU A 1 209 ? -33.251 -5.841 41.869 1.00 46.66 209 LEU A O 1
ATOM 1595 N N . VAL A 1 210 ? -31.413 -4.555 41.905 1.00 47.03 210 VAL A N 1
ATOM 1596 C CA . VAL A 1 210 ? -31.963 -3.583 42.874 1.00 47.03 210 VAL A CA 1
ATOM 1597 C C . VAL A 1 210 ? -32.860 -2.523 42.221 1.00 47.03 210 VAL A C 1
ATOM 1599 O O . VAL A 1 210 ? -33.754 -1.997 42.873 1.00 47.03 210 VAL A O 1
ATOM 1602 N N . SER A 1 211 ? -32.699 -2.213 40.929 1.00 44.66 211 SER A N 1
ATOM 1603 C CA . SER A 1 211 ? -33.705 -1.472 40.142 1.00 44.66 211 SER A CA 1
ATOM 1604 C C . SER A 1 211 ? -33.353 -1.418 38.652 1.00 44.66 211 SER A C 1
ATOM 1606 O O . SER A 1 211 ? -32.185 -1.317 38.277 1.00 44.66 211 SER A O 1
ATOM 1608 N N . GLY A 1 212 ? -34.378 -1.426 37.794 1.00 39.38 212 GLY A N 1
ATOM 1609 C CA . GLY A 1 212 ? -34.285 -1.134 36.361 1.00 39.38 212 GLY A CA 1
ATOM 1610 C C . GLY A 1 21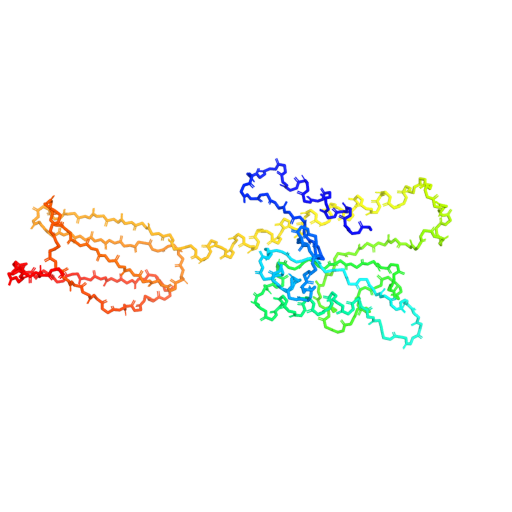2 ? -34.211 0.368 36.073 1.00 39.38 212 GLY A C 1
ATOM 1611 O O . GLY A 1 212 ? -35.081 0.912 35.397 1.00 39.38 212 GLY A O 1
ATOM 1612 N N . LEU A 1 213 ? -33.200 1.065 36.598 1.00 40.66 213 LEU A N 1
ATOM 1613 C CA . LEU A 1 213 ? -32.929 2.457 36.225 1.00 40.66 213 LEU A CA 1
ATOM 1614 C C . LEU A 1 213 ? -32.328 2.501 34.809 1.00 40.66 213 LEU A C 1
ATOM 1616 O O . LEU A 1 213 ? -31.116 2.554 34.620 1.00 40.66 213 LEU A O 1
ATOM 1620 N N . MET A 1 214 ? -33.195 2.465 33.795 1.00 35.06 214 MET A N 1
ATOM 1621 C CA . MET A 1 214 ? -32.835 2.811 32.421 1.00 35.06 214 MET A CA 1
ATOM 1622 C C . MET A 1 214 ? -32.672 4.335 32.342 1.00 35.06 214 MET A C 1
ATOM 1624 O O . MET A 1 214 ? -33.654 5.075 32.333 1.00 35.06 214 MET A O 1
ATOM 1628 N N . MET A 1 215 ? -31.434 4.829 32.307 1.00 40.50 215 MET A N 1
ATOM 1629 C CA . MET A 1 215 ? -31.179 6.222 31.934 1.00 40.50 215 MET A CA 1
ATOM 1630 C C . MET A 1 215 ? -31.232 6.360 30.411 1.00 40.50 215 MET A C 1
ATOM 1632 O O . MET A 1 215 ? -30.632 5.563 29.688 1.00 40.50 215 MET A O 1
ATOM 1636 N N . ALA A 1 216 ? -31.924 7.388 29.914 1.00 36.59 216 ALA A N 1
ATOM 1637 C CA . ALA A 1 216 ? -31.823 7.774 28.512 1.00 36.59 216 ALA A CA 1
ATOM 1638 C C . ALA A 1 216 ? -30.369 8.188 28.193 1.00 36.59 216 ALA A C 1
ATOM 1640 O O . ALA A 1 216 ? -29.706 8.778 29.053 1.00 36.59 216 ALA A O 1
ATOM 1641 N N . PRO A 1 217 ? -29.855 7.890 26.985 1.00 39.25 217 PRO A N 1
ATOM 1642 C CA . PRO A 1 217 ? -28.496 8.248 26.590 1.00 39.25 217 PRO A CA 1
ATOM 1643 C C . PRO A 1 217 ? -28.273 9.755 26.760 1.00 39.25 217 PRO A C 1
ATOM 1645 O O . PRO A 1 217 ? -28.928 10.566 26.108 1.00 39.25 217 PRO A O 1
ATOM 1648 N N . HIS A 1 218 ? -27.353 10.130 27.651 1.00 43.31 218 HIS A N 1
ATOM 1649 C CA . HIS A 1 218 ? -26.996 11.527 27.855 1.00 43.31 218 HIS A CA 1
ATOM 1650 C C . HIS A 1 218 ? -25.848 11.889 26.905 1.00 43.31 218 HIS A C 1
ATOM 1652 O O . HIS A 1 218 ? -24.798 11.243 26.963 1.00 43.31 218 HIS A O 1
ATOM 1658 N N . PRO A 1 219 ? -25.995 12.904 26.035 1.00 41.19 219 PRO A N 1
ATOM 1659 C CA . PRO A 1 219 ? -24.878 13.380 25.235 1.00 41.19 219 PRO A CA 1
ATOM 1660 C C . PRO A 1 219 ? -23.796 13.931 26.170 1.00 41.19 219 PRO A C 1
ATOM 1662 O O . PRO A 1 219 ? -24.080 14.742 27.056 1.00 41.19 219 PRO A O 1
ATOM 1665 N N . VAL A 1 220 ? -22.567 13.448 25.996 1.00 47.78 220 VAL A N 1
ATOM 1666 C CA . VAL A 1 220 ? -21.379 13.955 26.689 1.00 47.78 220 VAL A CA 1
ATOM 1667 C C . VAL A 1 220 ? -20.759 15.031 25.796 1.00 47.78 220 VAL A C 1
ATOM 1669 O O . VAL A 1 220 ? -20.497 14.775 24.622 1.00 47.78 220 VAL A O 1
ATOM 1672 N N . ASP A 1 221 ? -20.567 16.240 26.335 1.00 45.53 221 ASP A N 1
ATOM 1673 C CA . ASP A 1 221 ? -19.891 17.358 25.654 1.00 45.53 221 ASP A CA 1
ATOM 1674 C C . ASP A 1 221 ? -18.515 16.898 25.116 1.00 45.53 221 ASP A C 1
ATOM 1676 O O . ASP A 1 221 ? -17.818 16.164 25.826 1.00 45.53 221 ASP A O 1
ATOM 1680 N N . PRO A 1 222 ? -18.073 17.331 23.915 1.00 41.12 222 PRO A N 1
ATOM 1681 C CA . PRO A 1 222 ? -16.708 17.119 23.413 1.00 41.12 222 PRO A CA 1
ATOM 1682 C C . PRO A 1 222 ? -15.568 17.480 24.391 1.00 41.12 222 PRO A C 1
ATOM 1684 O O . PRO A 1 222 ? -14.442 17.026 24.200 1.00 41.12 222 PRO A O 1
ATOM 1687 N N . LYS A 1 223 ? -15.827 18.240 25.464 1.00 44.72 223 LYS A N 1
ATOM 1688 C CA . LYS A 1 223 ? -14.895 18.493 26.583 1.00 44.72 223 LYS A CA 1
ATOM 1689 C C . LYS A 1 223 ? -14.867 17.399 27.667 1.00 44.72 223 LYS A C 1
ATOM 1691 O O . LYS A 1 223 ? -14.221 17.584 28.698 1.00 44.72 223 LYS A O 1
ATOM 1696 N N . GLY A 1 224 ? -15.567 16.280 27.473 1.00 39.56 224 GLY A N 1
ATOM 1697 C CA . GLY A 1 224 ? -15.484 15.082 28.317 1.00 39.56 224 GLY A CA 1
ATOM 1698 C C . GLY A 1 224 ? -16.148 15.192 29.693 1.00 39.56 224 GLY A C 1
ATOM 1699 O O . GLY A 1 224 ? -15.881 14.364 30.562 1.00 39.56 224 GLY A O 1
ATOM 1700 N N . LYS A 1 225 ? -17.002 16.198 29.929 1.00 38.28 225 LYS A N 1
ATOM 1701 C CA . LYS A 1 225 ? -17.722 16.353 31.203 1.00 38.28 225 LYS A CA 1
ATOM 1702 C C . LYS A 1 225 ? -19.187 15.954 31.054 1.00 38.28 225 LYS A C 1
ATOM 1704 O O . LYS A 1 225 ? -19.989 16.716 30.529 1.00 38.28 225 LYS A O 1
ATOM 1709 N N . ALA A 1 226 ? -19.542 14.796 31.602 1.00 43.22 226 ALA A N 1
ATOM 1710 C CA . ALA A 1 226 ? -20.911 14.480 31.993 1.00 43.22 226 ALA A CA 1
ATOM 1711 C C . ALA A 1 226 ? -20.934 14.291 33.513 1.00 43.22 226 ALA A C 1
ATOM 1713 O O . ALA A 1 226 ? -20.401 13.315 34.035 1.00 43.22 226 ALA A O 1
ATOM 1714 N N . LEU A 1 227 ? -21.507 15.256 34.235 1.00 41.12 227 LEU A N 1
ATOM 1715 C CA . LEU A 1 227 ? -21.743 15.119 35.669 1.00 41.12 227 LEU A CA 1
ATOM 1716 C C . LEU A 1 227 ? -23.109 14.455 35.858 1.00 41.12 227 LEU A C 1
ATOM 1718 O O . LEU A 1 227 ? -24.135 15.131 35.826 1.00 41.12 227 LEU A O 1
ATOM 1722 N N . ILE A 1 228 ? -23.128 13.137 36.043 1.00 45.12 228 ILE A N 1
ATOM 1723 C CA . ILE A 1 228 ? -24.358 12.419 36.384 1.00 45.12 228 ILE A CA 1
ATOM 1724 C C . ILE A 1 228 ? -24.526 12.491 37.903 1.00 45.12 228 ILE A C 1
ATOM 1726 O O . ILE A 1 228 ? -23.817 11.825 38.653 1.00 45.12 228 ILE A O 1
ATOM 1730 N N . ARG A 1 229 ? -25.440 13.349 38.370 1.00 39.22 229 ARG A N 1
ATOM 1731 C CA . ARG A 1 229 ? -25.860 13.369 39.776 1.00 39.22 229 ARG A CA 1
ATOM 1732 C C . ARG A 1 229 ? -26.970 12.347 39.969 1.00 39.22 229 ARG A C 1
ATOM 1734 O O . ARG A 1 229 ? -28.053 12.506 39.412 1.00 39.22 229 ARG A O 1
ATOM 1741 N N . PHE A 1 230 ? -26.711 11.332 40.782 1.00 41.59 230 PHE A N 1
ATOM 1742 C CA . PHE A 1 230 ? -27.753 10.427 41.246 1.00 41.59 230 PHE A CA 1
ATOM 1743 C C . PHE A 1 230 ? -28.595 11.157 42.302 1.00 41.59 230 PHE A C 1
ATOM 1745 O O . PHE A 1 230 ? -28.027 11.652 43.281 1.00 41.59 230 PHE A O 1
ATOM 1752 N N . PRO A 1 231 ? -29.921 11.287 42.130 1.00 33.84 231 PRO A N 1
ATOM 1753 C CA . PRO A 1 231 ? -30.762 11.709 43.234 1.00 33.84 231 PRO A CA 1
ATOM 1754 C C . PRO A 1 231 ? -30.702 10.630 44.320 1.00 33.84 231 PRO A C 1
ATOM 1756 O O . PRO A 1 231 ? -30.815 9.441 44.028 1.00 33.84 231 PRO A O 1
ATOM 1759 N N . SER A 1 232 ? -30.544 11.051 45.574 1.00 36.31 232 SER A N 1
ATOM 1760 C CA . SER A 1 232 ? -30.872 10.213 46.726 1.00 36.31 232 SER A CA 1
ATOM 1761 C C . SER A 1 232 ? -32.358 9.864 46.612 1.00 36.31 232 SER A C 1
ATOM 1763 O O . SER A 1 232 ? -33.225 10.696 46.876 1.00 36.31 232 SER A O 1
ATOM 1765 N N . GLN A 1 233 ? -32.672 8.675 46.103 1.00 38.41 233 GLN A N 1
ATOM 1766 C CA . GLN A 1 233 ? -34.009 8.109 46.199 1.00 38.41 233 GLN A CA 1
ATOM 1767 C C . GLN A 1 233 ? -33.940 6.890 47.099 1.00 38.41 233 GLN A C 1
ATOM 1769 O O . GLN A 1 233 ? -33.146 5.976 46.889 1.00 38.41 233 GLN A O 1
ATOM 1774 N N . THR A 1 234 ? -34.789 6.902 48.121 1.00 34.47 234 THR A N 1
ATOM 1775 C CA . THR A 1 234 ? -35.019 5.772 49.009 1.00 34.47 234 THR A CA 1
ATOM 1776 C C . THR A 1 234 ? -35.486 4.588 48.167 1.00 34.47 234 THR A C 1
ATOM 1778 O O . THR A 1 234 ? -36.572 4.617 47.586 1.00 34.47 234 THR A O 1
ATOM 1781 N N . LEU A 1 235 ? -34.634 3.568 48.070 1.00 35.62 235 LEU A N 1
ATOM 1782 C CA . LEU A 1 235 ? -34.904 2.325 47.359 1.00 35.62 235 LEU A CA 1
ATOM 1783 C C . LEU A 1 235 ? -36.162 1.677 47.948 1.00 35.62 235 LEU A C 1
ATOM 1785 O O . LEU A 1 235 ? -36.195 1.334 49.129 1.00 35.62 235 LEU A O 1
ATOM 1789 N N . LYS A 1 236 ? -37.210 1.524 47.133 1.00 30.58 236 LYS A N 1
ATOM 1790 C CA . LYS A 1 236 ? -38.325 0.633 47.460 1.00 30.58 236 LYS A CA 1
ATOM 1791 C C . LYS A 1 236 ? -38.061 -0.720 46.800 1.00 30.58 236 LYS A C 1
ATOM 1793 O O . LYS A 1 236 ? -37.781 -0.735 45.602 1.00 30.58 236 LYS A O 1
ATOM 1798 N N . PRO A 1 237 ? -38.161 -1.837 47.537 1.00 31.34 237 PRO A N 1
ATOM 1799 C CA . PRO A 1 237 ? -38.005 -3.161 46.954 1.00 31.34 237 PRO A CA 1
ATOM 1800 C C . PRO A 1 237 ? -39.062 -3.389 45.866 1.00 31.34 237 PRO A C 1
ATOM 1802 O O . PRO A 1 237 ? -40.253 -3.137 46.075 1.00 31.34 237 PRO A O 1
ATOM 1805 N N . LEU A 1 238 ? -38.616 -3.868 44.703 1.00 34.28 238 LEU A N 1
ATOM 1806 C CA . LEU A 1 238 ? -39.490 -4.354 43.639 1.00 34.28 238 LEU A CA 1
ATOM 1807 C C . LEU A 1 238 ? -40.169 -5.638 44.128 1.00 34.28 238 LEU A C 1
ATOM 1809 O O . LEU A 1 238 ? -39.610 -6.728 44.069 1.00 34.28 238 LEU A O 1
ATOM 1813 N N . THR A 1 239 ? -41.387 -5.497 44.638 1.00 35.78 239 THR A N 1
ATOM 1814 C CA . THR A 1 239 ? -42.297 -6.621 44.864 1.00 35.78 239 THR A CA 1
ATOM 1815 C C . THR A 1 239 ? -43.062 -6.861 43.568 1.00 35.78 239 THR A C 1
ATOM 1817 O O . THR A 1 239 ? -44.104 -6.268 43.315 1.00 35.78 239 THR A O 1
ATOM 1820 N N . GLY A 1 240 ? -42.495 -7.690 42.696 1.00 31.81 240 GLY A N 1
ATOM 1821 C CA . GLY A 1 240 ? -43.128 -8.094 41.444 1.00 31.81 240 GLY A CA 1
ATOM 1822 C C . GLY A 1 240 ? -42.365 -9.257 40.834 1.00 31.81 240 GLY A C 1
ATOM 1823 O O . GLY A 1 240 ? -41.265 -9.065 40.323 1.00 31.81 240 GLY A O 1
ATOM 1824 N N . GLY A 1 241 ? -42.923 -10.462 40.965 1.00 31.05 241 GLY A N 1
ATOM 1825 C CA . GLY A 1 241 ? -42.345 -11.691 40.437 1.00 31.05 241 GLY A CA 1
ATOM 1826 C C . GLY A 1 241 ? -42.212 -11.642 38.918 1.00 31.05 241 GLY A C 1
ATOM 1827 O O . GLY A 1 241 ? -43.139 -11.237 38.221 1.00 31.05 241 GLY A O 1
ATOM 1828 N N . TYR A 1 242 ? -41.053 -12.069 38.428 1.00 31.14 242 TYR A N 1
ATOM 1829 C CA . TYR A 1 242 ? -40.870 -12.458 37.039 1.00 31.14 242 TYR A CA 1
ATOM 1830 C C . TYR A 1 242 ? -41.120 -13.968 36.959 1.00 31.14 242 TYR A C 1
ATOM 1832 O O . TYR A 1 242 ? -40.361 -14.747 37.534 1.00 31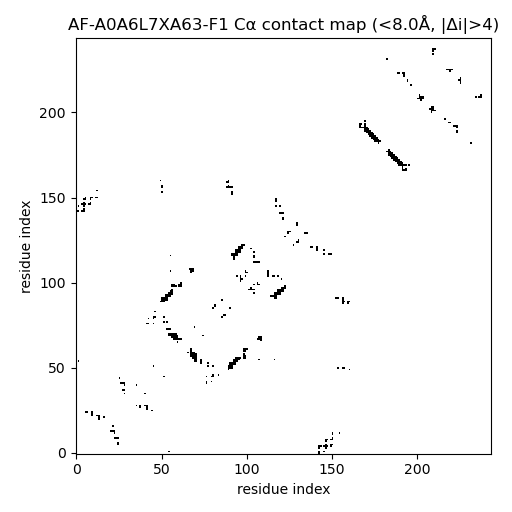.14 242 TYR A O 1
ATOM 1840 N N . GLU A 1 243 ? -42.206 -14.369 36.299 1.00 29.95 243 GLU A N 1
ATOM 1841 C CA . GLU A 1 243 ? -42.324 -15.718 35.740 1.00 29.95 243 GLU A CA 1
ATOM 1842 C C . GLU A 1 243 ? -41.492 -15.778 34.447 1.00 29.95 243 GLU A C 1
ATOM 1844 O O . GLU A 1 243 ? -41.421 -14.792 33.709 1.00 29.95 243 GLU A O 1
ATOM 1849 N N . PHE A 1 244 ? -40.799 -16.907 34.268 1.00 34.97 244 PHE A N 1
ATOM 1850 C CA . PHE A 1 244 ? -39.797 -17.181 33.230 1.00 34.97 244 PHE A CA 1
ATOM 1851 C C . PHE A 1 244 ? -40.369 -17.251 31.811 1.00 34.97 244 PHE A C 1
ATOM 1853 O O . PHE A 1 244 ? -41.509 -17.744 31.653 1.00 34.97 244 PHE A O 1
#

Nearest PDB structures (foldseek):
  6fqa-assembly2_C  TM=5.062E-01  e=2.579E+00  Acinetobacter baumannii
  3low-assembly1_B  TM=2.706E-01  e=6.000E+00  Homo sapiens
  8j07-assembly1_c2  TM=2.347E-01  e=7.191E+00  Homo sapiens